Protein AF-A0A1I8J9B8-F1 (afdb_monomer_lite)

Sequence (256 aa):
MTQCPVGHLFCRECLNGYVKEKVFGSGTTSFDCMADGCDNQFLPSLVRQALDPQVLEKFEDRLMEENLRSGLVDDQNFVRCPTCQWGAILDPGVKVFACQNCELETCRECGQDWSEHFGKKCSELEQNSETKLRRDYEERMTRARLRECHKCHASIYKTDGCNHITCRCRAHFCYICRQPLLTKDPYAHFCNHPKNPSDKGCPQKCGKCLLYTDTKQDEDLAIRDLQDEARKRRREEGFEDDKLFGAPQSPKRRKN

Organism: NCBI:txid282301

Radius of gyration: 25.66 Å; chains: 1; bounding box: 65×53×64 Å

Foldseek 3Di:
DFAFPVGDDDDLVRLQVQLQCCCVPVVDLWAADPDPPGRGTGDSVRSLVSYDPVSNVSSVVSVVVVCLVVCVDVVLQWAAQPPPRDIDGHDPPDQWDQDPPPRFIAGRPQNHGCVVCPPHDSVVVVPPVVVVLLVVLVVVLVVLQWAAQPPPGDTDGDPDFWQWDQDPVRWTAGNVPRHTADSVCRCVQADPADDDPPDPDRPVPDPGHHRDDPSCPSSVVSNVVSQVVSQVVCVVVPDDPPDRRDDPPDPPPPDD

InterPro domains:
  IPR002867 IBR domain [PF01485] (65-122)
  IPR002867 IBR domain [SM00647] (57-122)
  IPR002867 IBR domain [SM00647] (131-202)
  IPR013083 Zinc finger, RING/FYVE/PHD-type [G3DSA:3.30.40.10] (1-71)
  IPR044066 TRIAD supradomain [PS51873] (1-199)
  IPR047545 E3 ubiquitin-protein ligase RNF216, BRcat domain [cd20339] (76-126)
  IPR047546 E3 ubiquitin-protein ligase RNF216, Rcat domain [cd20353] (138-197)
  IPR051628 Linear Ubiquitination-Associated E3 Ligases [PTHR22770] (3-234)

pLDDT: mean 76.13, std 13.24, range [30.84, 92.69]

Structure (mmCIF, N/CA/C/O backbone):
data_AF-A0A1I8J9B8-F1
#
_entry.id   AF-A0A1I8J9B8-F1
#
loop_
_atom_site.group_PDB
_atom_site.id
_atom_site.type_symbol
_atom_site.label_atom_id
_atom_site.label_alt_id
_atom_site.label_comp_id
_atom_site.label_asym_id
_atom_site.label_entity_id
_atom_site.label_seq_id
_atom_site.pdbx_PDB_ins_code
_atom_site.Cartn_x
_atom_site.Cartn_y
_atom_site.Cartn_z
_atom_site.occupancy
_atom_site.B_iso_or_equiv
_atom_site.auth_seq_id
_atom_site.auth_comp_id
_atom_site.auth_asym_id
_atom_site.auth_atom_id
_atom_site.pdbx_PDB_model_num
ATOM 1 N N . MET A 1 1 ? 3.450 -29.366 -21.144 1.00 75.75 1 MET A N 1
ATOM 2 C CA . MET A 1 1 ? 3.198 -28.373 -22.207 1.00 75.75 1 MET A CA 1
ATOM 3 C C . MET A 1 1 ? 1.763 -27.901 -22.061 1.00 75.75 1 MET A C 1
ATOM 5 O O . MET A 1 1 ? 0.943 -28.690 -21.607 1.00 75.75 1 MET A O 1
ATOM 9 N N . THR A 1 2 ? 1.486 -26.633 -22.339 1.00 82.75 2 THR A N 1
ATOM 10 C CA . THR A 1 2 ? 0.161 -26.003 -22.225 1.00 82.75 2 THR A CA 1
ATOM 11 C C . THR A 1 2 ? -0.222 -25.418 -23.578 1.00 82.75 2 THR A C 1
ATOM 13 O O . THR A 1 2 ? 0.660 -25.105 -24.376 1.00 82.75 2 THR A O 1
ATOM 16 N N . GLN A 1 3 ? -1.520 -25.303 -23.860 1.00 87.56 3 GLN A N 1
ATOM 17 C CA . GLN A 1 3 ? -1.989 -24.844 -25.167 1.00 87.56 3 GLN A CA 1
ATOM 18 C C . GLN A 1 3 ? -3.088 -23.787 -25.057 1.00 87.56 3 GLN A C 1
ATOM 20 O O . GLN A 1 3 ? -3.929 -23.840 -24.165 1.00 87.56 3 GLN A O 1
ATOM 25 N N . CYS A 1 4 ? -3.074 -22.821 -25.968 1.00 87.44 4 CYS A N 1
ATOM 26 C CA . CYS A 1 4 ? -4.176 -21.884 -26.193 1.00 87.44 4 CYS A CA 1
ATOM 27 C C . CYS A 1 4 ? -5.337 -22.596 -26.929 1.00 87.44 4 CYS A C 1
ATOM 29 O O . CYS A 1 4 ? -5.071 -23.585 -27.617 1.00 87.44 4 CYS A O 1
ATOM 31 N N . PRO A 1 5 ? -6.598 -22.113 -26.866 1.00 84.81 5 PRO A N 1
ATOM 32 C CA . PRO A 1 5 ? -7.710 -22.675 -27.646 1.00 84.81 5 PRO A CA 1
ATOM 33 C C . PRO A 1 5 ? -7.458 -22.819 -29.158 1.00 84.81 5 PRO A C 1
ATOM 35 O O . PRO A 1 5 ? -8.014 -23.715 -29.782 1.00 84.81 5 PRO A O 1
ATOM 38 N N . VAL A 1 6 ? -6.587 -21.983 -29.736 1.00 86.19 6 VAL A N 1
ATOM 39 C CA . VAL A 1 6 ? -6.212 -22.016 -31.168 1.00 86.19 6 VAL A CA 1
ATOM 40 C C . VAL A 1 6 ? -5.063 -23.001 -31.462 1.00 86.19 6 VAL A C 1
ATOM 42 O O . VAL A 1 6 ? -4.669 -23.180 -32.607 1.00 86.19 6 VAL A O 1
ATOM 45 N N . GLY A 1 7 ? -4.506 -23.659 -30.439 1.00 86.44 7 GLY A N 1
ATOM 46 C CA . GLY A 1 7 ? -3.445 -24.662 -30.592 1.00 86.44 7 GLY A CA 1
ATOM 47 C C . GLY A 1 7 ? -2.011 -24.136 -30.470 1.00 86.44 7 GLY A C 1
ATOM 48 O O . GLY A 1 7 ? -1.072 -24.899 -30.681 1.00 86.44 7 GLY A O 1
ATOM 49 N N . HIS A 1 8 ? -1.803 -22.870 -30.089 1.00 90.19 8 HIS A N 1
ATOM 50 C CA . HIS A 1 8 ? -0.461 -22.363 -29.770 1.00 90.19 8 HIS A CA 1
ATOM 51 C C . HIS A 1 8 ? 0.099 -23.049 -28.519 1.00 90.19 8 HIS A C 1
ATOM 53 O O . HIS A 1 8 ? -0.558 -23.050 -27.474 1.00 90.19 8 HIS A O 1
ATOM 59 N N . LEU A 1 9 ? 1.303 -23.617 -28.629 1.00 89.69 9 LEU A N 1
ATOM 60 C CA . LEU A 1 9 ? 1.945 -24.417 -27.587 1.00 89.69 9 LEU A CA 1
ATOM 61 C C . LEU A 1 9 ? 2.956 -23.599 -26.787 1.00 89.69 9 LEU A C 1
ATOM 63 O O . LEU A 1 9 ? 3.818 -22.929 -27.349 1.00 89.69 9 LEU A O 1
ATOM 67 N N . PHE A 1 10 ? 2.897 -23.738 -25.466 1.00 90.00 10 PHE A N 1
ATOM 68 C CA . PHE A 1 10 ? 3.806 -23.085 -24.533 1.00 90.00 10 PHE A CA 1
ATOM 69 C C . PHE A 1 10 ? 4.357 -24.075 -23.505 1.00 90.00 10 PHE A C 1
ATOM 71 O O . PHE A 1 10 ? 3.770 -25.121 -23.187 1.00 90.00 10 PHE A O 1
ATOM 78 N N . CYS A 1 11 ? 5.527 -23.744 -22.966 1.00 90.94 11 CYS A N 1
ATOM 79 C CA . CYS A 1 11 ? 6.107 -24.486 -21.862 1.00 90.94 11 CYS A CA 1
ATOM 80 C C . CYS A 1 11 ? 5.370 -24.155 -20.547 1.00 90.94 11 CYS A C 1
ATOM 82 O O . CYS A 1 11 ? 4.837 -23.056 -20.390 1.00 90.94 11 CYS A O 1
ATOM 84 N N . ARG A 1 12 ? 5.324 -25.098 -19.590 1.00 88.56 12 ARG A N 1
ATOM 85 C CA . ARG A 1 12 ? 4.659 -24.860 -18.288 1.00 88.56 12 ARG A CA 1
ATOM 86 C C . ARG A 1 12 ? 5.308 -23.697 -17.538 1.00 88.56 12 ARG A C 1
ATOM 88 O O . ARG A 1 12 ? 4.604 -22.858 -16.995 1.00 88.56 12 ARG A O 1
ATOM 95 N N . GLU A 1 13 ? 6.634 -23.624 -17.583 1.00 89.56 13 GLU A N 1
ATOM 96 C CA . GLU A 1 13 ? 7.423 -22.558 -16.956 1.00 89.56 13 GLU A CA 1
ATOM 97 C C . GLU A 1 13 ? 7.107 -21.181 -17.557 1.00 89.56 13 GLU A C 1
ATOM 99 O O . GLU A 1 13 ? 6.961 -20.206 -16.828 1.00 89.56 13 GLU A O 1
ATOM 104 N N . CYS A 1 14 ? 6.910 -21.120 -18.876 1.00 89.44 14 CYS A N 1
ATOM 105 C CA . CYS A 1 14 ? 6.587 -19.911 -19.627 1.00 89.44 14 CYS A CA 1
ATOM 106 C C . CYS A 1 14 ? 5.227 -19.351 -19.187 1.00 89.44 14 CYS A C 1
ATOM 108 O O . CYS A 1 14 ? 5.109 -18.172 -18.859 1.00 89.44 14 CYS A O 1
ATOM 110 N N . LEU A 1 15 ? 4.208 -20.220 -19.127 1.00 89.56 15 LEU A N 1
ATOM 111 C CA . LEU A 1 15 ? 2.872 -19.829 -18.677 1.00 89.56 15 LEU A CA 1
ATOM 112 C C . LEU A 1 15 ? 2.870 -19.443 -17.192 1.00 89.56 15 LEU A C 1
ATOM 114 O O . LEU A 1 15 ? 2.228 -18.467 -16.823 1.00 89.56 15 LEU A O 1
ATOM 118 N N . ASN A 1 16 ? 3.612 -20.162 -16.348 1.00 89.69 16 ASN A N 1
ATOM 119 C CA . ASN A 1 16 ? 3.728 -19.850 -14.925 1.00 89.69 16 ASN A CA 1
ATOM 120 C C . ASN A 1 16 ? 4.403 -18.485 -14.695 1.00 89.69 16 ASN A C 1
ATOM 122 O O . ASN A 1 16 ? 3.865 -17.656 -13.966 1.00 89.69 16 ASN A O 1
ATOM 126 N N . GLY A 1 17 ? 5.510 -18.196 -15.385 1.00 88.88 17 GLY A N 1
ATOM 127 C CA . GLY A 1 17 ? 6.165 -16.885 -15.340 1.00 88.88 17 GLY A CA 1
ATOM 128 C C . GLY A 1 17 ? 5.243 -15.747 -15.786 1.00 88.88 17 GLY A C 1
ATOM 129 O O . GLY A 1 17 ? 5.126 -14.745 -15.080 1.00 88.88 17 GLY A O 1
ATOM 130 N N . TYR A 1 18 ? 4.531 -15.936 -16.900 1.00 89.19 18 TYR A N 1
ATOM 131 C CA . TYR A 1 18 ? 3.568 -14.963 -17.421 1.00 89.19 18 TYR A CA 1
ATOM 132 C C . TYR A 1 18 ? 2.416 -14.695 -16.442 1.00 89.19 18 TYR A C 1
ATOM 134 O O . TYR A 1 18 ? 2.120 -13.545 -16.116 1.00 89.19 18 TYR A O 1
ATOM 142 N N . VAL A 1 19 ? 1.795 -15.753 -15.913 1.00 88.44 19 VAL A N 1
ATOM 143 C CA . VAL A 1 19 ? 0.708 -15.636 -14.932 1.00 88.44 19 VAL A CA 1
ATOM 144 C C . VAL A 1 19 ? 1.208 -14.992 -13.644 1.00 88.44 19 VAL A C 1
ATOM 146 O O . VAL A 1 19 ? 0.539 -14.118 -13.102 1.00 88.44 19 VAL A O 1
ATOM 149 N N . LYS A 1 20 ? 2.404 -15.350 -13.170 1.00 88.25 20 LYS A N 1
ATOM 150 C CA . LYS A 1 20 ? 3.018 -14.730 -11.994 1.00 88.25 20 LYS A CA 1
ATOM 151 C C . LYS A 1 20 ? 3.200 -13.224 -12.199 1.00 88.25 20 LYS A C 1
ATOM 153 O O . LYS A 1 20 ? 2.799 -12.439 -11.347 1.00 88.25 20 LYS A O 1
ATOM 158 N N . GLU A 1 21 ? 3.739 -12.789 -13.331 1.00 86.88 21 GLU A N 1
ATOM 159 C CA . GLU A 1 21 ? 3.861 -11.357 -13.624 1.00 86.88 21 GLU A CA 1
ATOM 160 C C . GLU A 1 21 ? 2.490 -10.662 -13.655 1.00 86.88 21 GLU A C 1
ATOM 162 O O . GLU A 1 21 ? 2.308 -9.598 -13.062 1.00 86.88 21 GLU A O 1
ATOM 167 N N . LYS A 1 22 ? 1.490 -11.284 -14.283 1.00 85.25 22 LYS A N 1
ATOM 168 C CA . LYS A 1 22 ? 0.148 -10.708 -14.414 1.00 85.25 22 LYS A CA 1
ATOM 169 C C . LYS A 1 22 ? -0.611 -10.640 -13.087 1.00 85.25 22 LYS A C 1
ATOM 171 O O . LYS A 1 22 ? -1.172 -9.584 -12.787 1.00 85.25 22 LYS A O 1
ATOM 176 N N . VAL A 1 23 ? -0.564 -11.687 -12.264 1.00 85.31 23 VAL A N 1
ATOM 177 C CA . VAL A 1 23 ? -1.238 -11.768 -10.955 1.00 85.31 23 VAL A CA 1
ATOM 178 C C . VAL A 1 23 ? -0.570 -10.862 -9.920 1.00 85.31 23 VAL A C 1
ATOM 180 O O . VAL A 1 23 ? -1.260 -10.128 -9.211 1.00 85.31 23 VAL A O 1
ATOM 183 N N . PHE A 1 24 ? 0.765 -10.873 -9.831 1.00 82.00 24 PHE A N 1
ATOM 184 C CA . PHE A 1 24 ? 1.494 -10.083 -8.831 1.00 82.00 24 PHE A CA 1
ATOM 185 C C . PHE A 1 24 ? 1.762 -8.639 -9.277 1.00 82.00 24 PHE A C 1
ATOM 187 O O . PHE A 1 24 ? 1.846 -7.753 -8.430 1.00 82.00 24 PHE A O 1
ATOM 194 N N . GLY A 1 25 ? 1.899 -8.392 -10.581 1.00 78.69 25 GLY A N 1
ATOM 195 C CA . GLY A 1 25 ? 2.170 -7.069 -11.143 1.00 78.69 25 GLY A CA 1
ATOM 196 C C . GLY A 1 25 ? 0.903 -6.290 -11.489 1.00 78.69 25 GLY A C 1
ATOM 197 O O . GLY A 1 25 ? 0.706 -5.187 -10.986 1.00 78.69 25 GLY A O 1
ATOM 198 N N . SER A 1 26 ? 0.045 -6.853 -12.346 1.00 71.69 26 SER A N 1
ATOM 199 C CA . SER A 1 26 ? -1.150 -6.159 -12.867 1.00 71.69 26 SER A CA 1
ATOM 200 C C . SER A 1 26 ? -2.458 -6.479 -12.135 1.00 71.69 26 SER A C 1
ATOM 202 O O . SER A 1 26 ? -3.431 -5.751 -12.306 1.00 71.69 26 SER A O 1
ATOM 204 N N . GLY A 1 27 ? -2.493 -7.542 -11.325 1.00 75.50 27 GLY A N 1
ATOM 205 C CA . GLY A 1 27 ? -3.686 -7.979 -10.595 1.00 75.50 27 GLY A CA 1
ATOM 206 C C . GLY A 1 27 ? -4.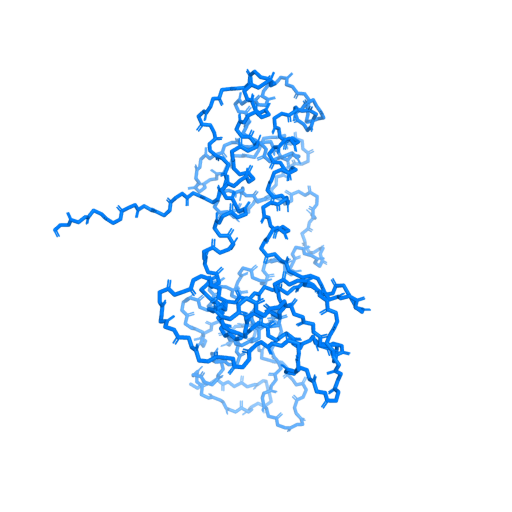811 -8.523 -11.483 1.00 75.50 27 GLY A C 1
ATOM 207 O O . GLY A 1 27 ? -5.968 -8.440 -11.090 1.00 75.50 27 GLY A O 1
ATOM 208 N N . THR A 1 28 ? -4.491 -9.039 -12.673 1.00 80.56 28 THR A N 1
ATOM 209 C CA . THR A 1 28 ? -5.473 -9.583 -13.628 1.00 80.56 28 THR A CA 1
ATOM 210 C C . THR A 1 28 ? -5.638 -11.097 -13.467 1.00 80.56 28 THR A C 1
ATOM 212 O O . THR A 1 28 ? -4.673 -11.794 -13.144 1.00 80.56 28 THR A O 1
ATOM 215 N N . THR A 1 29 ? -6.856 -11.609 -13.687 1.00 82.44 29 THR A N 1
ATOM 216 C CA . THR A 1 29 ? -7.169 -13.055 -13.642 1.00 82.44 29 THR A CA 1
ATOM 217 C C . THR A 1 29 ? -7.442 -13.660 -15.026 1.00 82.44 29 THR A C 1
ATOM 219 O O . THR A 1 29 ? -7.455 -14.882 -15.176 1.00 82.44 29 THR A O 1
ATOM 222 N N . SER A 1 30 ? -7.603 -12.818 -16.051 1.00 85.06 30 SER A N 1
ATOM 223 C CA . SER A 1 30 ? -7.679 -13.209 -17.459 1.00 85.06 30 SER A CA 1
ATOM 224 C C . SER A 1 30 ? -6.297 -13.154 -18.112 1.00 85.06 30 SER A C 1
ATOM 226 O O . SER A 1 30 ? -5.597 -12.144 -18.010 1.00 85.06 30 SER A O 1
ATOM 228 N N . PHE A 1 31 ? -5.916 -14.219 -18.817 1.00 88.69 31 PHE A N 1
ATOM 229 C CA . PHE A 1 31 ? -4.595 -14.343 -19.433 1.00 88.69 31 PHE A CA 1
ATOM 230 C C . PHE A 1 31 ? -4.724 -14.534 -20.937 1.00 88.69 31 PHE A C 1
ATOM 232 O O . PHE A 1 31 ? -5.214 -15.570 -21.390 1.00 88.69 31 PHE A O 1
ATOM 239 N N . ASP A 1 32 ? -4.261 -13.552 -21.701 1.00 90.50 32 ASP A N 1
ATOM 240 C CA . ASP A 1 32 ? -4.269 -13.606 -23.160 1.00 90.50 32 ASP A CA 1
ATOM 241 C C . ASP A 1 32 ? -3.172 -14.543 -23.683 1.00 90.50 32 ASP A C 1
ATOM 243 O O . ASP A 1 32 ? -2.177 -14.833 -23.007 1.00 90.50 32 ASP A O 1
ATOM 247 N N . CYS A 1 33 ? -3.358 -15.045 -24.901 1.00 91.69 33 CYS A N 1
ATOM 248 C CA . CYS A 1 33 ? -2.353 -15.838 -25.586 1.00 91.69 33 CYS A CA 1
ATOM 249 C C . CYS A 1 33 ? -1.067 -15.026 -25.769 1.00 91.69 33 CYS A C 1
ATOM 251 O O . CYS A 1 33 ? -1.095 -13.852 -26.119 1.00 91.69 33 CYS A O 1
ATOM 253 N N . MET A 1 34 ? 0.078 -15.681 -25.581 1.00 89.38 34 MET A N 1
ATOM 254 C CA . MET A 1 34 ? 1.393 -15.056 -25.750 1.00 89.38 34 MET A CA 1
ATOM 255 C C . MET A 1 34 ? 1.879 -15.050 -27.213 1.00 89.38 34 MET A C 1
ATOM 257 O O . MET A 1 34 ? 3.005 -14.638 -27.468 1.00 89.38 34 MET A O 1
ATOM 261 N N . ALA A 1 35 ? 1.087 -15.562 -28.163 1.00 88.62 35 ALA A N 1
ATOM 262 C CA . ALA A 1 35 ? 1.443 -15.585 -29.581 1.00 88.62 35 ALA A CA 1
ATOM 263 C C . ALA A 1 35 ? 1.018 -14.287 -30.281 1.00 88.62 35 ALA A C 1
ATOM 265 O O . ALA A 1 35 ? -0.076 -13.776 -30.037 1.00 88.62 35 ALA A O 1
ATOM 266 N N . ASP A 1 36 ? 1.858 -13.796 -31.193 1.00 86.06 36 ASP A N 1
ATOM 267 C CA . ASP A 1 36 ? 1.576 -12.586 -31.965 1.00 86.06 36 ASP A CA 1
ATOM 268 C C . ASP A 1 36 ? 0.311 -12.748 -32.823 1.00 86.06 36 ASP A C 1
ATOM 270 O O . ASP A 1 36 ? 0.169 -13.708 -33.581 1.00 86.06 36 ASP A O 1
ATOM 274 N N . GLY A 1 37 ? -0.612 -11.789 -32.707 1.00 86.25 37 GLY A N 1
ATOM 275 C CA . GLY A 1 37 ? -1.864 -11.772 -33.472 1.00 86.25 37 GLY A CA 1
ATOM 276 C C . GLY A 1 37 ? -2.947 -12.735 -32.971 1.00 86.25 37 GLY A C 1
ATOM 277 O O . GLY A 1 37 ? -3.878 -13.032 -33.717 1.00 86.25 37 GLY A O 1
ATOM 278 N N . CYS A 1 38 ? -2.840 -13.242 -31.737 1.00 90.06 38 CYS A N 1
ATOM 279 C CA . CYS A 1 38 ? -3.833 -14.135 -31.143 1.00 90.06 38 CYS A CA 1
ATOM 280 C C . CYS A 1 38 ? -4.586 -13.474 -29.978 1.00 90.06 38 CYS A C 1
ATOM 282 O O . CYS A 1 38 ? -4.084 -13.431 -28.860 1.00 90.06 38 CYS A O 1
ATOM 284 N N . ASP A 1 39 ? -5.844 -13.089 -30.202 1.00 87.00 39 ASP A N 1
ATOM 285 C CA . ASP A 1 39 ? -6.706 -12.443 -29.190 1.00 87.00 39 ASP A CA 1
ATOM 286 C C . ASP A 1 39 ? -7.452 -13.439 -28.274 1.00 87.00 39 ASP A C 1
ATOM 288 O O . ASP A 1 39 ? -8.434 -13.102 -27.615 1.00 87.00 39 ASP A O 1
ATOM 292 N N . ASN A 1 40 ? -7.031 -14.707 -28.255 1.00 89.19 40 ASN A N 1
ATOM 293 C CA . ASN A 1 40 ? -7.679 -15.743 -27.448 1.00 89.19 40 ASN A CA 1
ATOM 294 C C . ASN A 1 40 ? -7.085 -15.814 -26.043 1.00 89.19 40 ASN A C 1
ATOM 296 O O . ASN A 1 40 ? -5.878 -15.686 -25.868 1.00 89.19 40 ASN A O 1
ATOM 300 N N . GLN A 1 41 ? -7.918 -16.139 -25.057 1.00 89.19 41 GLN A N 1
ATOM 301 C CA . GLN A 1 41 ? -7.494 -16.309 -23.669 1.00 89.19 41 GLN A CA 1
ATOM 302 C C . GLN A 1 41 ? -7.212 -17.771 -23.323 1.00 89.19 41 GLN A C 1
ATOM 304 O O . GLN A 1 41 ? -7.815 -18.700 -23.869 1.00 89.19 41 GLN A O 1
ATOM 309 N N . PHE A 1 42 ? -6.287 -17.989 -22.392 1.00 89.38 42 PHE A N 1
ATOM 310 C CA . PHE A 1 42 ? -6.083 -19.302 -21.796 1.00 89.38 42 PHE A CA 1
ATOM 311 C C . PHE A 1 42 ? -7.282 -19.683 -20.929 1.00 89.38 42 PHE A C 1
ATOM 313 O O . PHE A 1 42 ? -7.775 -18.892 -20.127 1.00 89.38 42 PHE A O 1
ATOM 320 N N . LEU A 1 43 ? -7.720 -20.937 -21.046 1.00 85.62 43 LEU A N 1
ATOM 321 C CA . LEU A 1 43 ? -8.780 -21.465 -20.193 1.00 85.62 43 LEU A CA 1
ATOM 322 C C . LEU A 1 43 ? -8.295 -21.550 -18.734 1.00 85.62 43 LEU A C 1
ATOM 324 O O . LEU A 1 43 ? -7.201 -22.077 -18.496 1.00 85.62 43 LEU A O 1
ATOM 328 N N . PRO A 1 44 ? -9.114 -21.152 -17.741 1.00 83.38 44 PRO A N 1
ATOM 329 C CA . PRO A 1 44 ? -8.730 -21.204 -16.329 1.00 83.38 44 PRO A CA 1
ATOM 330 C C . PRO A 1 44 ? -8.292 -22.596 -15.858 1.00 83.38 44 PRO A C 1
ATOM 332 O O . PRO A 1 44 ? -7.404 -22.720 -15.023 1.00 83.38 44 PRO A O 1
ATOM 335 N N . SER A 1 45 ? -8.877 -23.667 -16.400 1.00 85.44 45 SER A N 1
ATOM 336 C CA . SER A 1 45 ? -8.479 -25.048 -16.097 1.00 85.44 45 SER A CA 1
ATOM 337 C C . SER A 1 45 ? -7.040 -25.361 -16.523 1.00 85.44 45 SER A C 1
ATOM 339 O O . SER A 1 45 ? -6.300 -25.981 -15.761 1.00 85.44 45 SER A O 1
ATOM 341 N N . LEU A 1 46 ? -6.625 -24.897 -17.705 1.00 84.81 46 LEU A N 1
ATOM 342 C CA . LEU A 1 46 ? -5.266 -25.081 -18.219 1.00 84.81 46 LEU A CA 1
ATOM 343 C C . LEU A 1 46 ? -4.254 -24.253 -17.433 1.00 84.81 46 LEU A C 1
ATOM 345 O O . LEU A 1 46 ? -3.147 -24.722 -17.174 1.00 84.81 46 LEU A O 1
ATOM 349 N N . VAL A 1 47 ? -4.655 -23.052 -17.016 1.00 86.44 47 VAL A N 1
ATOM 350 C CA . VAL A 1 47 ? -3.857 -22.206 -16.129 1.00 86.44 47 VAL A CA 1
ATOM 351 C C . VAL A 1 47 ? -3.640 -22.928 -14.800 1.00 86.44 47 VAL A C 1
ATOM 353 O O . VAL A 1 47 ? -2.495 -23.197 -14.457 1.00 86.44 47 VAL A O 1
ATOM 356 N N . ARG A 1 48 ? -4.703 -23.374 -14.114 1.00 87.06 48 ARG A N 1
ATOM 357 C CA . ARG A 1 48 ? -4.590 -24.083 -12.823 1.00 87.06 48 ARG A CA 1
ATOM 358 C C . ARG A 1 48 ? -3.662 -25.298 -12.868 1.00 87.06 48 ARG A C 1
ATOM 360 O O . ARG A 1 48 ? -2.906 -25.524 -11.933 1.00 87.06 48 ARG A O 1
ATOM 367 N N . GLN A 1 49 ? -3.681 -26.062 -13.959 1.00 85.25 49 GLN A N 1
ATOM 368 C CA . GLN A 1 49 ? -2.813 -27.235 -14.121 1.00 85.25 49 GLN A CA 1
ATOM 369 C C . GLN A 1 49 ? -1.333 -26.891 -14.327 1.00 85.25 49 GLN A C 1
ATOM 371 O O . GLN A 1 49 ? -0.471 -27.745 -14.107 1.00 85.25 49 GLN A O 1
ATOM 376 N N . ALA A 1 50 ? -1.030 -25.683 -14.801 1.00 84.88 50 ALA A N 1
ATOM 377 C CA . ALA A 1 50 ? 0.318 -25.259 -15.154 1.00 84.88 50 ALA A CA 1
ATOM 378 C C . ALA A 1 50 ? 1.060 -24.550 -14.016 1.00 84.88 50 ALA A C 1
ATOM 380 O O . ALA A 1 50 ? 2.291 -24.531 -14.044 1.00 84.88 50 ALA A O 1
ATOM 381 N N . LEU A 1 51 ? 0.326 -23.978 -13.057 1.00 87.38 51 LEU A N 1
ATOM 382 C CA . LEU A 1 51 ? 0.871 -23.161 -11.974 1.00 87.38 51 LEU A CA 1
ATOM 383 C C . LEU A 1 51 ? 1.479 -23.994 -10.846 1.00 87.38 51 LEU A C 1
ATOM 385 O O . LEU A 1 51 ? 1.001 -25.079 -10.516 1.00 87.38 51 LEU A O 1
ATOM 389 N N . ASP A 1 52 ? 2.509 -23.430 -10.219 1.00 87.50 52 ASP A N 1
ATOM 390 C CA . ASP A 1 52 ? 3.023 -23.928 -8.946 1.00 87.50 52 ASP A CA 1
ATOM 391 C C . ASP A 1 52 ? 2.047 -23.607 -7.801 1.00 87.50 52 ASP A C 1
ATOM 393 O O . ASP A 1 52 ? 1.349 -22.589 -7.871 1.00 87.50 52 ASP A O 1
ATOM 397 N N . PRO A 1 53 ? 2.046 -24.386 -6.700 1.00 86.06 53 PRO A N 1
ATOM 398 C CA . PRO A 1 53 ? 1.089 -24.223 -5.602 1.00 86.06 53 PRO A CA 1
ATOM 399 C C . PRO A 1 53 ? 0.999 -22.795 -5.039 1.00 86.06 53 PRO A C 1
ATOM 401 O O . PRO A 1 53 ? -0.095 -22.292 -4.816 1.00 86.06 53 PRO A O 1
ATOM 404 N N . GLN A 1 54 ? 2.137 -22.108 -4.880 1.00 83.38 54 GLN A N 1
ATOM 405 C CA . GLN A 1 54 ? 2.172 -20.734 -4.353 1.00 83.38 54 GLN A CA 1
ATOM 406 C C . GLN A 1 54 ? 1.536 -19.705 -5.298 1.00 83.38 54 GLN A C 1
ATOM 408 O O . GLN A 1 54 ? 0.948 -18.721 -4.854 1.00 83.38 54 GLN A O 1
ATOM 413 N N . VAL A 1 55 ? 1.690 -19.895 -6.612 1.00 85.06 55 VAL A N 1
ATOM 414 C CA . VAL A 1 55 ? 1.121 -18.987 -7.621 1.00 85.06 55 VAL A CA 1
ATOM 415 C C . VAL A 1 55 ? -0.359 -19.297 -7.820 1.00 85.06 55 VAL A C 1
ATOM 417 O O . VAL A 1 55 ? -1.151 -18.377 -7.998 1.00 85.06 55 VAL A O 1
ATOM 420 N N . LEU A 1 56 ? -0.732 -20.577 -7.737 1.00 87.38 56 LEU A N 1
ATOM 421 C CA . LEU A 1 56 ? -2.112 -21.038 -7.804 1.00 87.38 56 LEU A CA 1
ATOM 422 C C . LEU A 1 56 ? -2.966 -20.448 -6.677 1.00 87.38 56 LEU A C 1
ATOM 424 O O . LEU A 1 56 ? -4.001 -19.863 -6.970 1.00 87.38 56 LEU A O 1
ATOM 428 N N . GLU A 1 57 ? -2.501 -20.517 -5.427 1.00 85.56 57 GLU A N 1
ATOM 429 C CA . GLU A 1 57 ? -3.204 -19.942 -4.269 1.00 85.56 57 GLU A CA 1
ATOM 430 C C . GLU A 1 57 ? -3.491 -18.447 -4.480 1.00 85.56 57 GLU A C 1
ATOM 432 O O . GLU A 1 57 ? -4.620 -17.982 -4.349 1.00 85.56 57 GLU A O 1
ATOM 437 N N . LYS A 1 58 ? -2.480 -17.689 -4.925 1.00 84.50 58 LYS A N 1
ATOM 438 C CA . LYS A 1 58 ? -2.631 -16.254 -5.202 1.00 84.50 58 LYS A CA 1
ATOM 439 C C . LYS A 1 58 ? -3.547 -15.968 -6.386 1.00 84.50 58 LYS A C 1
ATOM 441 O O . LYS A 1 58 ? -4.260 -14.969 -6.371 1.00 84.50 58 LYS A O 1
ATOM 446 N N . PHE A 1 59 ? -3.519 -16.804 -7.417 1.00 85.62 59 PHE A N 1
ATOM 447 C CA . PHE A 1 59 ? -4.441 -16.694 -8.541 1.00 85.62 59 PHE A CA 1
ATOM 448 C C . PHE A 1 59 ? -5.893 -16.939 -8.101 1.00 85.62 59 PHE A C 1
ATOM 450 O O . PHE A 1 59 ? -6.781 -16.186 -8.494 1.00 85.62 59 PHE A O 1
ATOM 457 N N . GLU A 1 60 ? -6.133 -17.940 -7.255 1.00 85.19 60 GLU A N 1
ATOM 458 C CA . GLU A 1 60 ? -7.463 -18.264 -6.731 1.00 85.19 60 GLU A CA 1
ATOM 459 C C . GLU A 1 60 ? -8.002 -17.175 -5.797 1.00 85.19 60 GLU A C 1
ATOM 461 O O . GLU A 1 60 ? -9.159 -16.779 -5.949 1.00 85.19 60 GLU A O 1
ATOM 466 N N . ASP A 1 61 ? -7.154 -16.608 -4.931 1.00 82.44 61 ASP A N 1
ATOM 467 C CA . ASP A 1 61 ? -7.489 -15.435 -4.113 1.00 82.44 61 ASP A CA 1
ATOM 468 C C . ASP A 1 61 ? -8.008 -14.277 -4.984 1.00 82.44 61 ASP A C 1
ATOM 470 O O . ASP A 1 61 ? -9.047 -13.676 -4.697 1.00 82.44 61 ASP A O 1
ATOM 474 N N . ARG A 1 62 ? -7.298 -13.974 -6.081 1.00 82.31 62 ARG A N 1
ATOM 475 C CA . ARG A 1 62 ? -7.663 -12.895 -7.013 1.00 82.31 62 ARG A CA 1
ATOM 476 C C . ARG A 1 62 ? -8.932 -13.194 -7.791 1.00 82.31 62 ARG A C 1
ATOM 478 O O . ARG A 1 62 ? -9.764 -12.307 -7.951 1.00 82.31 62 ARG A O 1
ATOM 485 N N . LEU A 1 63 ? -9.093 -14.430 -8.254 1.00 82.44 63 LEU A N 1
ATOM 486 C CA . LEU A 1 63 ? -10.304 -14.855 -8.947 1.00 82.44 63 LEU A CA 1
ATOM 487 C C . LEU A 1 63 ? -11.526 -14.733 -8.033 1.00 82.44 63 LEU A C 1
ATOM 489 O O . LEU A 1 63 ? -12.579 -14.274 -8.465 1.00 82.44 63 LEU A O 1
ATOM 493 N N . MET A 1 64 ? -11.377 -15.086 -6.756 1.00 75.44 64 MET A N 1
ATOM 494 C CA . MET A 1 64 ? -12.426 -14.892 -5.763 1.00 75.44 64 MET A CA 1
ATOM 495 C C . MET A 1 64 ? -12.735 -13.404 -5.547 1.00 75.44 64 MET A C 1
ATOM 497 O O . MET A 1 64 ? -13.902 -13.032 -5.551 1.00 75.44 64 MET A O 1
ATOM 501 N N . GLU A 1 65 ? -11.723 -12.541 -5.409 1.00 75.44 65 GLU A N 1
ATOM 502 C CA . GLU A 1 65 ? -11.913 -11.081 -5.312 1.00 75.44 65 GLU A CA 1
ATOM 503 C C . GLU A 1 65 ? -12.667 -10.497 -6.510 1.00 75.44 65 GLU A C 1
ATOM 505 O O . GLU A 1 65 ? -13.556 -9.664 -6.339 1.00 75.44 65 GLU A O 1
ATOM 510 N N . GLU A 1 66 ? -12.334 -10.938 -7.720 1.00 75.75 66 GLU A N 1
ATOM 511 C CA . GLU A 1 66 ? -12.987 -10.474 -8.939 1.00 75.75 66 GLU A CA 1
ATOM 512 C C . GLU A 1 66 ? -14.435 -10.963 -9.046 1.00 75.75 66 GLU A C 1
ATOM 514 O O . GLU A 1 66 ? -15.316 -10.182 -9.408 1.00 75.75 66 GLU A O 1
ATOM 519 N N . ASN A 1 67 ? -14.707 -12.214 -8.668 1.00 74.38 67 ASN A N 1
ATOM 520 C CA . ASN A 1 67 ? -16.062 -12.774 -8.643 1.00 74.38 67 ASN A CA 1
ATOM 521 C C . ASN A 1 67 ? -16.975 -12.061 -7.637 1.00 74.38 67 ASN A C 1
ATOM 523 O O . ASN A 1 67 ? -18.154 -11.856 -7.919 1.00 74.38 67 ASN A O 1
ATOM 527 N N . LEU A 1 68 ? -16.428 -11.663 -6.485 1.00 66.75 68 LEU A N 1
ATOM 528 C CA . LEU A 1 68 ? -17.137 -10.828 -5.514 1.00 66.75 68 LEU A CA 1
ATOM 529 C C . LEU A 1 68 ? -17.456 -9.467 -6.143 1.00 66.75 68 LEU A C 1
ATOM 531 O O . LEU A 1 68 ? -18.615 -9.114 -6.322 1.00 66.75 68 LEU A O 1
ATOM 535 N N . ARG A 1 69 ? -16.426 -8.773 -6.645 1.00 65.00 69 ARG A N 1
ATOM 536 C CA . ARG A 1 69 ? -16.553 -7.434 -7.240 1.00 65.00 69 ARG A CA 1
ATOM 537 C C . ARG A 1 69 ? -17.501 -7.362 -8.443 1.00 65.00 69 ARG A C 1
ATOM 539 O O . ARG A 1 69 ? -18.051 -6.299 -8.723 1.00 65.00 69 ARG A O 1
ATOM 546 N N . SER A 1 70 ? -17.637 -8.450 -9.195 1.00 63.09 70 SER A N 1
ATOM 547 C CA . SER A 1 70 ? -18.501 -8.526 -10.380 1.00 63.09 70 SER A CA 1
ATOM 548 C C . SER A 1 70 ? -19.969 -8.832 -10.055 1.00 63.09 70 SER A C 1
ATOM 550 O O . SER A 1 70 ? -20.785 -8.881 -10.974 1.00 63.09 70 SER A O 1
ATOM 552 N N . GLY A 1 71 ? -20.336 -8.973 -8.774 1.00 55.91 71 GLY A N 1
ATOM 553 C CA . GLY A 1 71 ? -21.727 -9.128 -8.338 1.00 55.91 71 GLY A CA 1
ATOM 554 C C . GLY A 1 71 ? -22.322 -10.514 -8.605 1.00 55.91 71 GLY A C 1
ATOM 555 O O . GLY A 1 71 ? -23.540 -10.668 -8.600 1.00 55.91 71 GLY A O 1
ATOM 556 N N . LEU A 1 72 ? -21.482 -11.530 -8.845 1.00 53.69 72 LEU A N 1
ATOM 557 C CA . LEU A 1 72 ? -21.912 -12.935 -8.940 1.00 53.69 72 LEU A CA 1
ATOM 558 C C . LEU A 1 72 ? -22.238 -13.543 -7.564 1.00 53.69 72 LEU A C 1
ATOM 560 O O . LEU A 1 72 ? -22.822 -14.621 -7.478 1.00 53.69 72 LEU A O 1
ATOM 564 N N . VAL A 1 73 ? -21.871 -12.841 -6.494 1.00 53.72 73 VAL A N 1
ATOM 565 C CA . VAL A 1 73 ? -22.247 -13.109 -5.108 1.00 53.72 73 VAL A CA 1
ATOM 566 C C . VAL A 1 73 ? -22.969 -11.859 -4.615 1.00 53.72 73 VAL A C 1
ATOM 568 O O . VAL A 1 73 ? -22.535 -10.755 -4.939 1.00 53.72 73 VAL A O 1
ATOM 571 N N . ASP A 1 74 ? -24.058 -12.004 -3.856 1.00 52.78 74 ASP A N 1
ATOM 572 C CA . ASP A 1 74 ? -24.677 -10.872 -3.159 1.00 52.78 74 ASP A CA 1
ATOM 573 C C . ASP A 1 74 ? -23.628 -10.227 -2.235 1.00 52.78 74 ASP A C 1
ATOM 575 O O . ASP A 1 74 ? -23.395 -10.680 -1.110 1.00 52.78 74 ASP A O 1
ATOM 579 N N . ASP A 1 75 ? -22.979 -9.171 -2.733 1.00 57.56 75 ASP A N 1
ATOM 580 C CA . ASP A 1 75 ? -21.836 -8.475 -2.121 1.00 57.56 75 ASP A CA 1
ATOM 581 C C . ASP A 1 75 ? -22.137 -7.993 -0.690 1.00 57.56 75 ASP A C 1
ATOM 583 O O . ASP A 1 75 ? -21.241 -7.781 0.121 1.00 57.56 75 ASP A O 1
ATOM 587 N N . GLN A 1 76 ? -23.419 -7.864 -0.343 1.00 60.56 76 GLN A N 1
ATOM 588 C CA . GLN A 1 76 ? -23.880 -7.420 0.973 1.00 60.56 76 GLN A CA 1
ATOM 589 C C . GLN A 1 76 ? -23.684 -8.466 2.084 1.00 60.56 76 GLN A C 1
ATOM 591 O O . GLN A 1 76 ? -23.706 -8.123 3.270 1.00 60.56 76 GLN A O 1
ATOM 596 N N . ASN A 1 77 ? -23.514 -9.741 1.727 1.00 70.50 77 ASN A N 1
ATOM 597 C CA . ASN A 1 77 ? -23.491 -10.859 2.673 1.00 70.50 77 ASN A CA 1
ATOM 598 C C . ASN A 1 77 ? -22.125 -11.532 2.811 1.00 70.50 77 ASN A C 1
ATOM 600 O O . ASN A 1 77 ? -21.949 -12.362 3.702 1.00 70.50 77 ASN A O 1
ATOM 604 N N . PHE A 1 78 ? -21.157 -11.178 1.969 1.00 77.81 78 PHE A N 1
ATOM 605 C CA . PHE A 1 78 ? -19.809 -11.717 2.058 1.00 77.81 78 PHE A CA 1
ATOM 606 C C . PHE A 1 78 ? -18.972 -10.958 3.097 1.00 77.81 78 PHE A C 1
ATOM 608 O O . PHE A 1 78 ? -18.831 -9.739 3.040 1.00 77.81 78 PHE A O 1
ATOM 615 N N . VAL A 1 79 ? -18.385 -11.690 4.043 1.00 77.94 79 VAL A N 1
ATOM 616 C CA . VAL A 1 79 ? -17.553 -11.144 5.123 1.00 77.94 79 VAL A CA 1
ATOM 617 C C . VAL A 1 79 ? -16.219 -11.880 5.154 1.00 77.94 79 VAL A C 1
ATOM 619 O O . VAL A 1 79 ? -16.185 -13.108 5.067 1.00 77.94 79 VAL A O 1
ATOM 622 N N . ARG A 1 80 ? -15.114 -11.137 5.307 1.00 78.62 80 ARG A N 1
ATOM 623 C CA . ARG A 1 80 ? -13.772 -11.703 5.514 1.00 78.62 80 ARG A CA 1
ATOM 624 C C . ARG A 1 80 ? -13.327 -11.570 6.959 1.00 78.62 80 ARG A C 1
ATOM 626 O O . ARG A 1 80 ? -13.493 -10.525 7.584 1.00 78.62 80 ARG A O 1
ATOM 633 N N . CYS A 1 81 ? -12.668 -12.612 7.450 1.00 76.94 81 CYS A N 1
ATOM 634 C CA . CYS A 1 81 ? -11.967 -12.573 8.720 1.00 76.94 81 CYS A CA 1
ATOM 635 C C . CYS A 1 81 ? -10.819 -11.546 8.665 1.00 76.94 81 CYS A C 1
ATOM 637 O O . CYS A 1 81 ? -9.959 -11.660 7.785 1.00 76.94 81 CYS A O 1
ATOM 639 N N . PRO A 1 82 ? -10.726 -10.602 9.620 1.00 75.12 82 PRO A N 1
ATOM 640 C CA . PRO A 1 82 ? -9.645 -9.614 9.644 1.00 75.12 82 PRO A CA 1
ATOM 641 C C . PRO A 1 82 ? -8.264 -10.238 9.896 1.00 75.12 82 PRO A C 1
ATOM 643 O O . PRO A 1 82 ? -7.252 -9.674 9.485 1.00 75.12 82 PRO A O 1
ATOM 646 N N . THR A 1 83 ? -8.213 -11.410 10.532 1.00 76.38 83 THR A N 1
ATOM 647 C CA . THR A 1 83 ? -6.959 -12.063 10.929 1.00 76.38 83 THR A CA 1
ATOM 648 C C . THR A 1 83 ? -6.423 -13.004 9.858 1.00 76.38 83 THR A C 1
ATOM 650 O O . THR A 1 83 ? -5.261 -12.904 9.474 1.00 76.38 83 THR A O 1
ATOM 653 N N . CYS A 1 84 ? -7.255 -13.927 9.368 1.00 75.69 84 CYS A N 1
ATOM 654 C CA . CYS A 1 84 ? -6.814 -14.993 8.463 1.00 75.69 84 CYS A CA 1
ATOM 655 C C . CYS A 1 84 ? -7.368 -14.876 7.038 1.00 75.69 84 CYS A C 1
ATOM 657 O O . CYS A 1 84 ? -7.152 -15.780 6.239 1.00 75.69 84 CYS A O 1
ATOM 659 N N . GLN A 1 85 ? -8.092 -13.795 6.718 1.00 73.81 85 GLN A N 1
ATOM 660 C CA . GLN A 1 85 ? -8.689 -13.531 5.398 1.00 73.81 85 GLN A CA 1
ATOM 661 C C . GLN A 1 85 ? -9.704 -14.578 4.905 1.00 73.81 85 GLN A C 1
ATOM 663 O O . GLN A 1 85 ? -10.223 -14.448 3.798 1.00 73.81 85 GLN A O 1
ATOM 668 N N . TRP A 1 86 ? -10.052 -15.570 5.731 1.00 80.50 86 TRP A N 1
ATOM 669 C CA . TRP A 1 86 ? -11.091 -16.548 5.419 1.00 80.50 86 TRP A CA 1
ATOM 670 C C . TRP A 1 86 ? -12.439 -15.852 5.201 1.00 80.50 86 TRP A C 1
ATOM 672 O O . TRP A 1 86 ? -12.859 -15.042 6.032 1.00 80.50 86 TRP A O 1
ATOM 682 N N . GLY A 1 87 ? -13.090 -16.144 4.077 1.00 79.50 87 GLY A N 1
ATOM 683 C CA . GLY A 1 87 ? -14.345 -15.521 3.669 1.00 79.50 87 GLY A CA 1
ATOM 684 C C . GLY A 1 87 ? -15.539 -16.450 3.850 1.00 79.50 87 GLY A C 1
ATOM 685 O O . GLY A 1 87 ? -15.446 -17.638 3.548 1.00 79.50 87 GLY A O 1
ATOM 686 N N . ALA A 1 88 ? -16.671 -15.900 4.283 1.00 80.81 88 ALA A N 1
ATOM 687 C CA . ALA A 1 88 ? -17.947 -16.606 4.312 1.00 80.81 88 ALA A CA 1
ATOM 688 C C . ALA A 1 88 ? -19.095 -15.707 3.871 1.00 80.81 88 ALA A C 1
ATOM 690 O O . ALA A 1 88 ? -19.035 -14.485 4.004 1.00 80.81 88 ALA A O 1
ATOM 691 N N . ILE A 1 89 ? -20.155 -16.341 3.381 1.00 81.12 89 ILE A N 1
ATOM 692 C CA . ILE A 1 89 ? -21.433 -15.691 3.107 1.00 81.12 89 ILE A CA 1
ATOM 693 C C . ILE A 1 89 ? -22.317 -15.901 4.338 1.00 81.12 89 ILE A C 1
ATOM 695 O O . ILE A 1 89 ? -22.514 -17.036 4.768 1.00 81.12 89 ILE A O 1
ATOM 699 N N . LEU A 1 90 ? -22.815 -14.811 4.918 1.00 79.81 90 LEU A N 1
ATOM 700 C CA . LEU A 1 90 ? -23.686 -14.817 6.094 1.00 79.81 90 LEU A CA 1
ATOM 701 C C . LEU A 1 90 ? -25.114 -14.418 5.722 1.00 79.81 90 LEU A C 1
ATOM 703 O O . LEU A 1 90 ? -25.323 -13.548 4.878 1.00 79.81 90 LEU A O 1
ATOM 707 N N . ASP A 1 91 ? -26.102 -14.964 6.427 1.00 80.56 91 ASP A N 1
ATOM 708 C CA . ASP A 1 91 ? -27.495 -14.562 6.238 1.00 80.56 91 ASP A CA 1
ATOM 709 C C . ASP A 1 91 ? -27.738 -13.082 6.618 1.00 80.56 91 ASP A C 1
ATOM 711 O O . ASP A 1 91 ? -27.107 -12.567 7.552 1.00 80.56 91 ASP A O 1
ATOM 715 N N . PRO A 1 92 ? -28.694 -12.379 5.974 1.00 72.00 92 PRO A N 1
ATOM 716 C CA . PRO A 1 92 ? -28.982 -10.950 6.194 1.00 72.00 92 PRO A CA 1
ATOM 717 C C . PRO A 1 92 ? -29.376 -10.501 7.619 1.00 72.00 92 PRO A C 1
ATOM 719 O O . PRO A 1 92 ? -29.612 -9.317 7.833 1.00 72.00 92 PRO A O 1
ATOM 722 N N . GLY A 1 93 ? -29.461 -11.392 8.609 1.00 75.56 93 GLY A N 1
ATOM 723 C CA . GLY A 1 93 ? -29.781 -11.056 10.008 1.00 75.56 93 GLY A CA 1
ATOM 724 C C . GLY A 1 93 ? -28.634 -11.269 10.999 1.00 75.56 93 GLY A C 1
ATOM 725 O O . GLY A 1 93 ? -28.752 -10.914 12.174 1.00 75.56 93 GLY A O 1
ATOM 726 N N . VAL A 1 94 ? -27.527 -11.861 10.551 1.00 82.31 94 VAL A N 1
ATOM 727 C CA . VAL A 1 94 ? -26.416 -12.240 11.425 1.00 82.31 94 VAL A CA 1
ATOM 728 C C . VAL A 1 94 ? -25.494 -11.040 11.634 1.00 82.31 94 VAL A C 1
ATOM 730 O O . VAL A 1 94 ? -24.922 -10.525 10.675 1.00 82.31 94 VAL A O 1
ATOM 733 N N . LYS A 1 95 ? -25.342 -10.604 12.893 1.00 81.44 95 LYS A N 1
ATOM 734 C CA . LYS A 1 95 ? -24.454 -9.491 13.294 1.00 81.44 95 LYS A CA 1
ATOM 735 C C . LYS A 1 95 ? -23.041 -9.931 13.678 1.00 81.44 95 LYS A C 1
ATOM 737 O O . LYS A 1 95 ? -22.144 -9.092 13.738 1.00 81.44 95 LYS A O 1
ATOM 742 N N . VAL A 1 96 ? -22.863 -11.222 13.950 1.00 85.00 96 VAL A N 1
ATOM 743 C CA . VAL A 1 96 ? -21.610 -11.811 14.432 1.00 85.00 96 VAL A CA 1
ATOM 744 C C . VAL A 1 96 ? -21.049 -12.723 13.359 1.00 85.00 96 VAL A C 1
ATOM 746 O O . VAL A 1 96 ? -21.711 -13.660 12.924 1.00 85.00 96 VAL A O 1
ATOM 749 N N . PHE A 1 97 ? -19.828 -12.453 12.932 1.00 85.88 97 PHE A N 1
ATOM 750 C CA . PHE A 1 97 ? -19.060 -13.341 12.086 1.00 85.88 97 PHE A CA 1
ATOM 751 C C . PHE A 1 97 ? -18.188 -14.230 12.972 1.00 85.88 97 PHE A C 1
ATOM 753 O O . PHE A 1 97 ? -17.285 -13.736 13.639 1.00 85.88 97 PHE A O 1
ATOM 760 N N . ALA A 1 98 ? -18.450 -15.534 12.963 1.00 87.00 98 ALA A N 1
ATOM 761 C CA . ALA A 1 98 ? -17.594 -16.527 13.599 1.00 87.00 98 ALA A CA 1
ATOM 762 C C . ALA A 1 98 ? -16.695 -17.165 12.535 1.00 87.00 98 ALA A C 1
ATOM 764 O O . ALA A 1 98 ? -17.172 -17.841 11.617 1.00 87.00 98 ALA A O 1
ATOM 765 N N . CYS A 1 99 ? -15.386 -16.932 12.627 1.00 82.88 99 CYS A N 1
ATOM 766 C CA . CYS A 1 99 ? -14.439 -17.496 11.677 1.00 82.88 99 CYS A CA 1
ATOM 767 C C . CYS A 1 99 ? -14.253 -18.997 11.920 1.00 82.88 99 CYS A C 1
ATOM 769 O O . CYS A 1 99 ? -13.788 -19.396 12.980 1.00 82.88 99 CYS A O 1
ATOM 771 N N . GLN A 1 100 ? -14.507 -19.833 10.914 1.00 82.69 100 GLN A N 1
ATOM 772 C CA . GLN A 1 100 ? -14.308 -21.285 11.042 1.00 82.69 100 GLN A CA 1
ATOM 773 C C . GLN A 1 100 ? -12.838 -21.720 10.956 1.00 82.69 100 GLN A C 1
ATOM 775 O O . GLN A 1 100 ? -12.523 -22.871 11.233 1.00 82.69 100 GLN A O 1
ATOM 780 N N . ASN A 1 101 ? -11.939 -20.819 10.551 1.00 82.38 101 ASN A N 1
ATOM 781 C CA . ASN A 1 101 ? -10.515 -21.123 10.410 1.00 82.38 101 ASN A CA 1
ATOM 782 C C . ASN A 1 101 ? -9.696 -20.729 11.649 1.00 82.38 101 ASN A C 1
ATOM 784 O O . ASN A 1 101 ? -8.773 -21.440 12.027 1.00 82.38 101 ASN A O 1
ATOM 788 N N . CYS A 1 102 ? -10.003 -19.587 12.273 1.00 82.81 102 CYS A N 1
ATOM 789 C CA . CYS A 1 102 ? -9.259 -19.091 13.436 1.00 82.81 102 CYS A CA 1
ATOM 790 C C . CYS A 1 102 ? -10.123 -18.867 14.683 1.00 82.81 102 CYS A C 1
ATOM 792 O O . CYS A 1 102 ? -9.637 -18.259 15.631 1.00 82.81 102 CYS A O 1
ATOM 794 N N . GLU A 1 103 ? -11.391 -19.290 14.653 1.00 83.00 103 GLU A N 1
ATOM 795 C CA . GLU A 1 103 ? -12.355 -19.241 15.770 1.00 83.00 103 GLU A CA 1
ATOM 796 C C . GLU A 1 103 ? -12.607 -17.839 16.352 1.00 83.00 103 GLU A C 1
ATOM 798 O O . GLU A 1 103 ? -13.221 -17.687 17.402 1.00 83.00 103 GLU A O 1
ATOM 803 N N . LEU A 1 104 ? -12.170 -16.793 15.646 1.00 82.06 104 LEU A N 1
ATOM 804 C CA . LEU A 1 104 ? -12.376 -15.412 16.059 1.00 82.06 104 LEU A CA 1
ATOM 805 C C . LEU A 1 104 ? -13.812 -14.978 15.755 1.00 82.06 104 LEU A C 1
ATOM 807 O O . LEU A 1 104 ? -14.273 -15.109 14.616 1.00 82.06 104 LEU A O 1
ATOM 811 N N . GLU A 1 105 ? -14.471 -14.402 16.756 1.00 85.38 105 GLU A N 1
ATOM 812 C CA . GLU A 1 105 ? -15.788 -13.789 16.625 1.00 85.38 105 GLU A CA 1
ATOM 813 C C . GLU A 1 105 ? -15.650 -12.277 16.460 1.00 85.38 105 GLU A C 1
ATOM 815 O O . GLU A 1 105 ? -15.130 -11.581 17.333 1.00 85.38 105 GLU A O 1
ATOM 820 N N . THR A 1 106 ? -16.132 -11.743 15.343 1.00 84.88 106 THR A N 1
ATOM 821 C CA . THR A 1 106 ? -16.107 -10.304 15.076 1.00 84.88 106 THR A CA 1
ATOM 822 C C . THR A 1 106 ? -17.482 -9.775 14.707 1.00 84.88 106 THR A C 1
ATOM 824 O O . THR A 1 106 ? -18.360 -10.496 14.236 1.00 84.88 106 THR A O 1
ATOM 827 N N . CYS A 1 107 ? -17.702 -8.482 14.912 1.00 83.19 107 CYS A N 1
ATOM 828 C CA . CYS A 1 107 ? -18.878 -7.814 14.385 1.00 83.19 107 CYS A CA 1
ATOM 829 C C . CYS A 1 107 ? -18.810 -7.774 12.852 1.00 83.19 107 CYS A C 1
ATOM 831 O O . CYS A 1 107 ? -17.816 -7.333 12.277 1.00 83.19 107 CYS A O 1
ATOM 833 N N . ARG A 1 108 ? -19.899 -8.176 12.193 1.00 79.38 108 ARG A N 1
ATOM 834 C CA . ARG A 1 108 ? -20.048 -8.142 10.733 1.00 79.38 108 ARG A CA 1
ATOM 835 C C . ARG A 1 108 ? -19.858 -6.746 10.136 1.00 79.38 108 ARG A C 1
ATOM 837 O O . ARG A 1 108 ? -19.329 -6.631 9.039 1.00 79.38 108 ARG A O 1
ATOM 844 N N . GLU A 1 109 ? -20.332 -5.711 10.825 1.00 76.12 109 GLU A N 1
ATOM 845 C CA . GLU A 1 109 ? -20.369 -4.345 10.289 1.00 76.12 109 GLU A CA 1
ATOM 846 C C . GLU A 1 109 ? -19.047 -3.601 10.510 1.00 76.12 109 GLU A C 1
ATOM 848 O O . GLU A 1 109 ? -18.541 -2.966 9.590 1.00 76.12 109 GLU A O 1
ATOM 853 N N . CYS A 1 110 ? -18.463 -3.692 11.711 1.00 73.88 110 CYS A N 1
ATOM 854 C CA . CYS A 1 110 ? -17.262 -2.925 12.070 1.00 73.88 110 CYS A CA 1
ATOM 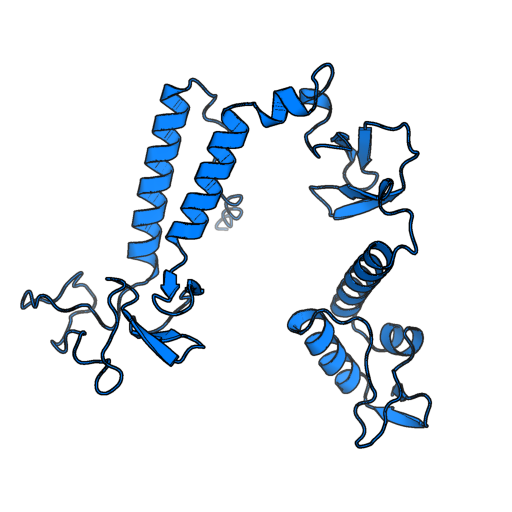855 C C . CYS A 1 110 ? -15.972 -3.759 12.160 1.00 73.88 110 CYS A C 1
ATOM 857 O O . CYS A 1 110 ? -14.894 -3.196 12.352 1.00 73.88 110 CYS A O 1
ATOM 859 N N . GLY A 1 111 ? -16.059 -5.090 12.064 1.00 73.44 111 GLY A N 1
ATOM 860 C CA . GLY A 1 111 ? -14.911 -6.002 12.107 1.00 73.44 111 GLY A CA 1
ATOM 861 C C . GLY A 1 111 ? -14.195 -6.105 13.460 1.00 73.44 111 GLY A C 1
ATOM 862 O O . GLY A 1 111 ? -13.183 -6.797 13.541 1.00 73.44 111 GLY A O 1
ATOM 863 N N . GLN A 1 112 ? -14.687 -5.433 14.508 1.00 74.44 112 GLN A N 1
ATOM 864 C CA . GLN A 1 112 ? -14.124 -5.491 15.865 1.00 74.44 112 GLN A CA 1
ATOM 865 C C . GLN A 1 112 ? -14.479 -6.798 16.570 1.00 74.44 112 GLN A C 1
ATOM 867 O O . GLN A 1 112 ? -15.487 -7.421 16.238 1.00 74.44 112 GLN A O 1
ATOM 872 N N . ASP A 1 113 ? -13.676 -7.179 17.561 1.00 78.62 113 ASP A N 1
ATOM 873 C CA . ASP A 1 113 ? -13.923 -8.354 18.399 1.00 78.62 113 ASP A CA 1
ATOM 874 C C . ASP A 1 113 ? -15.314 -8.281 19.051 1.00 78.62 113 ASP A C 1
ATOM 876 O O . ASP A 1 113 ? -15.694 -7.265 19.647 1.00 78.62 113 ASP A O 1
ATOM 880 N N . TRP A 1 114 ? -16.099 -9.351 18.904 1.00 82.19 114 TRP A N 1
ATOM 881 C CA . TRP A 1 114 ? -17.469 -9.390 19.401 1.00 82.19 114 TRP A CA 1
ATOM 882 C C . TRP A 1 114 ? -17.543 -9.318 20.932 1.00 82.19 114 TRP A C 1
ATOM 884 O O . TRP A 1 114 ? -18.491 -8.739 21.467 1.00 82.19 114 TRP A O 1
ATOM 894 N N . SER A 1 115 ? -16.532 -9.829 21.639 1.00 75.38 115 SER A N 1
ATOM 895 C CA . SER A 1 115 ? -16.486 -9.833 23.105 1.00 75.38 115 SER A CA 1
ATOM 896 C C . SER A 1 115 ? -16.429 -8.420 23.703 1.00 75.38 115 SER A C 1
ATOM 898 O O . SER A 1 115 ? -17.119 -8.141 24.683 1.00 75.38 115 SER A O 1
ATOM 900 N N . GLU A 1 116 ? -15.696 -7.493 23.076 1.00 68.19 116 GLU A N 1
ATOM 901 C CA . GLU A 1 116 ? -15.620 -6.079 23.485 1.00 68.19 116 GLU A CA 1
ATOM 902 C C . GLU A 1 116 ? -16.775 -5.225 22.916 1.00 68.19 116 GLU A C 1
ATOM 904 O O . GLU A 1 116 ? -17.077 -4.133 23.423 1.00 68.19 116 GLU A O 1
ATOM 909 N N . HIS A 1 117 ? -17.423 -5.727 21.859 1.00 69.75 117 HIS A N 1
ATOM 910 C CA . HIS A 1 117 ? -18.519 -5.080 21.136 1.00 69.75 117 HIS A CA 1
ATOM 911 C C . HIS A 1 117 ? -19.912 -5.405 21.709 1.00 69.75 117 HIS A C 1
ATOM 913 O O . HIS A 1 117 ? -20.868 -4.661 21.471 1.00 69.75 117 HIS A O 1
ATOM 919 N N . PHE A 1 118 ? -20.063 -6.503 22.459 1.00 75.56 118 PHE A N 1
ATOM 920 C CA . PHE A 1 118 ? -21.355 -6.981 22.957 1.00 75.56 118 PHE A CA 1
ATOM 921 C C . PHE A 1 118 ? -22.127 -5.895 23.733 1.00 75.56 118 PHE A C 1
ATOM 923 O O . PHE A 1 118 ? -21.656 -5.352 24.731 1.00 75.56 118 PHE A O 1
ATOM 930 N N . GLY A 1 119 ? -23.337 -5.571 23.263 1.00 72.62 119 GLY A N 1
ATOM 931 C CA . GLY A 1 119 ? -24.226 -4.585 23.891 1.00 72.62 119 GLY A CA 1
ATOM 932 C C . GLY A 1 119 ? -23.973 -3.114 23.528 1.00 72.62 119 GLY A C 1
ATOM 933 O O . GLY A 1 119 ? -24.744 -2.261 23.962 1.00 72.62 119 GLY A O 1
ATOM 934 N N . LYS A 1 120 ? -22.957 -2.803 22.712 1.00 72.88 120 LYS A N 1
ATOM 935 C CA . LYS A 1 120 ? -22.681 -1.448 22.198 1.00 72.88 120 LYS A CA 1
ATOM 936 C C . LYS A 1 120 ? -23.088 -1.323 20.731 1.00 72.88 120 LYS A C 1
ATOM 938 O O . LYS A 1 120 ? -23.146 -2.315 20.001 1.00 72.88 120 LYS A O 1
ATOM 943 N N . LYS A 1 121 ? -23.374 -0.103 20.271 1.00 73.62 121 LYS A N 1
ATOM 944 C CA . LYS A 1 121 ? -23.575 0.164 18.835 1.00 73.62 121 LYS A CA 1
ATOM 945 C C . LYS A 1 121 ? -22.223 0.345 18.143 1.00 73.62 121 LYS A C 1
ATOM 947 O O . LYS A 1 121 ? -21.322 0.956 18.713 1.00 73.62 121 LYS A O 1
ATOM 952 N N . CYS A 1 122 ? -22.101 -0.083 16.883 1.00 71.31 122 CYS A N 1
ATOM 953 C CA . CYS A 1 122 ? -20.868 0.090 16.102 1.00 71.31 122 CYS A CA 1
ATOM 954 C C . CYS A 1 122 ? -20.394 1.558 16.074 1.00 71.31 122 CYS A C 1
ATOM 956 O O . CYS A 1 122 ? -19.206 1.834 16.228 1.00 71.31 122 CYS A O 1
ATOM 958 N N . SER A 1 123 ? -21.333 2.509 15.996 1.00 63.97 123 SER A N 1
ATOM 959 C CA . SER A 1 123 ? -21.066 3.953 16.022 1.00 63.97 123 SER A CA 1
ATOM 960 C C . SER A 1 123 ? -20.423 4.456 17.320 1.00 63.97 123 SER A C 1
ATOM 962 O O . SER A 1 123 ? -19.685 5.436 17.302 1.00 63.97 123 SER A O 1
ATOM 964 N N . GLU A 1 124 ? -20.700 3.809 18.453 1.00 63.50 124 GLU A N 1
ATOM 965 C CA . GLU A 1 124 ? -20.139 4.179 19.761 1.00 63.50 124 GLU A CA 1
ATOM 966 C C . GLU A 1 124 ? -18.685 3.696 19.894 1.00 63.50 124 GLU A C 1
ATOM 968 O O . GLU A 1 124 ? -17.887 4.307 20.600 1.00 63.50 124 GLU A O 1
ATOM 973 N N . LEU A 1 125 ? -18.313 2.648 19.152 1.00 60.75 125 LEU A N 1
ATOM 974 C CA . LEU A 1 125 ? -16.950 2.113 19.100 1.00 60.75 125 LEU A CA 1
ATOM 975 C C . LEU A 1 125 ? -16.077 2.810 18.050 1.00 60.75 125 LEU A C 1
ATOM 977 O O . LEU A 1 125 ? -14.895 3.036 18.301 1.00 60.75 125 LEU A O 1
ATOM 981 N N . GLU A 1 126 ? -16.641 3.244 16.918 1.00 51.62 126 GLU A N 1
ATOM 982 C CA . GLU A 1 126 ? -15.946 4.134 15.967 1.00 51.62 126 GLU A CA 1
ATOM 983 C C . GLU A 1 126 ? -15.648 5.520 16.564 1.00 51.62 126 GLU A C 1
ATOM 985 O O . GLU A 1 126 ? -14.710 6.213 16.155 1.00 51.62 126 GLU A O 1
ATOM 990 N N . GLN A 1 127 ? -16.441 5.936 17.553 1.00 49.97 127 GLN A N 1
ATOM 991 C CA . GLN A 1 127 ? -16.206 7.146 18.334 1.00 49.97 127 GLN A CA 1
ATOM 992 C C . GLN A 1 127 ? -15.267 6.936 19.520 1.00 49.97 127 GLN A C 1
ATOM 994 O O . GLN A 1 127 ? -14.913 7.931 20.155 1.00 49.97 127 GLN A O 1
ATOM 999 N N . ASN A 1 128 ? -14.819 5.704 19.786 1.00 56.69 128 ASN A N 1
ATOM 1000 C CA . ASN A 1 128 ? -13.851 5.449 20.838 1.00 56.69 128 ASN A CA 1
ATOM 1001 C C . ASN A 1 128 ? -12.565 6.221 20.504 1.00 56.69 128 ASN A C 1
ATOM 1003 O O . ASN A 1 128 ? -11.925 5.992 19.470 1.00 56.69 128 ASN A O 1
ATOM 1007 N N . SER A 1 129 ? -12.234 7.202 21.342 1.00 59.75 129 SER A N 1
ATOM 1008 C CA . SER A 1 129 ? -11.099 8.114 21.167 1.00 59.75 129 SER A CA 1
ATOM 1009 C C . SER A 1 129 ? -9.797 7.346 20.955 1.00 59.75 129 SER A C 1
ATOM 1011 O O . SER A 1 129 ? -8.973 7.770 20.149 1.00 59.75 129 SER A O 1
ATOM 1013 N N . GLU A 1 130 ? -9.676 6.156 21.548 1.00 62.03 130 GLU A N 1
ATOM 1014 C CA . GLU A 1 130 ? -8.543 5.252 21.363 1.00 62.03 130 GLU A CA 1
ATOM 1015 C C . GLU A 1 130 ? -8.373 4.778 19.904 1.00 62.03 130 GLU A C 1
ATOM 1017 O O . GLU A 1 130 ? -7.267 4.826 19.363 1.00 62.03 130 GLU A O 1
ATOM 1022 N N . THR A 1 131 ? -9.453 4.385 19.217 1.00 64.69 131 THR A N 1
ATOM 1023 C CA . THR A 1 131 ? -9.400 3.933 17.812 1.00 64.69 131 THR A CA 1
ATOM 1024 C C . THR A 1 131 ? -9.055 5.083 16.868 1.00 64.69 131 THR A C 1
ATOM 1026 O O . THR A 1 131 ? -8.272 4.919 15.928 1.00 64.69 131 THR A O 1
ATOM 1029 N N . LYS A 1 132 ? -9.591 6.282 17.132 1.00 68.50 132 LYS A N 1
ATOM 1030 C CA . LYS A 1 132 ? -9.238 7.494 16.376 1.00 68.50 132 LYS A CA 1
ATOM 1031 C C . LYS A 1 132 ? -7.782 7.894 16.596 1.00 68.50 132 LYS A C 1
ATOM 1033 O O . LYS A 1 132 ? -7.106 8.221 15.623 1.00 68.50 132 LYS A O 1
ATOM 1038 N N . LEU A 1 133 ? -7.304 7.838 17.839 1.00 68.75 133 LEU A N 1
ATOM 1039 C CA . LEU A 1 133 ? -5.917 8.126 18.197 1.00 68.75 133 LEU A CA 1
ATOM 1040 C C . LEU A 1 133 ? -4.966 7.137 17.515 1.00 68.75 133 LEU A C 1
ATOM 1042 O O . LEU A 1 133 ? -3.967 7.552 16.930 1.00 68.75 133 LEU A O 1
ATOM 1046 N N . ARG A 1 134 ? -5.322 5.846 17.502 1.00 70.25 134 ARG A N 1
ATOM 1047 C CA . ARG A 1 134 ? -4.588 4.804 16.778 1.00 70.25 134 ARG A CA 1
ATOM 1048 C C . ARG A 1 134 ? -4.484 5.105 15.287 1.00 70.25 134 ARG A C 1
ATOM 1050 O O . ARG A 1 134 ? -3.386 5.069 14.741 1.00 70.25 134 ARG A O 1
ATOM 1057 N N . ARG A 1 135 ? -5.606 5.412 14.630 1.00 69.81 135 ARG A N 1
ATOM 1058 C CA . ARG A 1 135 ? -5.629 5.687 13.187 1.00 69.81 135 ARG A CA 1
ATOM 1059 C C . ARG A 1 135 ? -4.846 6.953 12.828 1.00 69.81 135 ARG A C 1
ATOM 1061 O O . ARG A 1 135 ? -4.035 6.911 11.910 1.00 69.81 135 ARG A O 1
ATOM 1068 N N . ASP A 1 136 ? -5.043 8.050 13.567 1.00 75.12 136 ASP A N 1
ATOM 1069 C CA . ASP A 1 136 ? -4.267 9.297 13.405 1.00 75.12 136 ASP A CA 1
ATOM 1070 C C . ASP A 1 136 ? -2.766 9.012 13.525 1.00 75.12 136 ASP A C 1
ATOM 1072 O O . ASP A 1 136 ? -1.962 9.468 12.713 1.00 75.12 136 ASP A O 1
ATOM 1076 N N . TYR A 1 137 ? -2.388 8.182 14.494 1.00 73.88 137 TYR A N 1
ATOM 1077 C CA . TYR A 1 137 ? -1.008 7.786 14.685 1.00 73.88 137 TYR A CA 1
ATOM 1078 C C . TYR A 1 137 ? -0.446 6.925 13.539 1.00 73.88 137 TYR A C 1
ATOM 1080 O O . TYR A 1 137 ? 0.625 7.230 13.009 1.00 73.88 137 TYR A O 1
ATOM 1088 N N . GLU A 1 138 ? -1.159 5.877 13.122 1.00 74.88 138 GLU A N 1
ATOM 1089 C CA . GLU A 1 138 ? -0.755 4.997 12.015 1.00 74.88 138 GLU A CA 1
ATOM 1090 C C . GLU A 1 138 ? -0.628 5.770 10.688 1.00 74.88 138 GLU A C 1
ATOM 1092 O O . GLU A 1 138 ? 0.335 5.581 9.933 1.00 74.88 138 GLU A O 1
ATOM 1097 N N . GLU A 1 139 ? -1.541 6.708 10.425 1.00 76.19 139 GLU A N 1
ATOM 1098 C CA . GLU A 1 139 ? -1.470 7.601 9.267 1.00 76.19 139 GLU A CA 1
ATOM 1099 C C . GLU A 1 139 ? -0.253 8.534 9.335 1.00 76.19 139 GLU A C 1
ATOM 1101 O O . GLU A 1 139 ? 0.472 8.669 8.344 1.00 76.19 139 GLU A O 1
ATOM 1106 N N . ARG A 1 140 ? 0.025 9.149 10.494 1.00 74.38 140 ARG A N 1
ATOM 1107 C CA . ARG A 1 140 ? 1.205 10.014 10.691 1.00 74.38 140 ARG A CA 1
ATOM 1108 C C . ARG A 1 140 ? 2.510 9.250 10.513 1.00 74.38 140 ARG A C 1
ATOM 1110 O O . ARG A 1 140 ? 3.412 9.740 9.838 1.00 74.38 140 ARG A O 1
ATOM 1117 N N . MET A 1 141 ? 2.592 8.037 11.051 1.00 70.75 141 MET A N 1
ATOM 1118 C CA . MET A 1 141 ? 3.734 7.136 10.885 1.00 70.75 141 MET A CA 1
ATOM 1119 C C . MET A 1 141 ? 3.981 6.790 9.417 1.00 70.75 141 MET A C 1
ATOM 1121 O O . MET A 1 141 ? 5.114 6.841 8.934 1.00 70.75 141 MET A O 1
ATOM 1125 N N . THR A 1 142 ? 2.908 6.488 8.686 1.00 71.19 142 THR A N 1
ATOM 1126 C CA . THR A 1 142 ? 2.980 6.202 7.252 1.00 71.19 142 THR A CA 1
ATOM 1127 C C . THR A 1 142 ? 3.451 7.434 6.477 1.00 71.19 142 THR A C 1
ATOM 1129 O O . THR A 1 142 ? 4.385 7.347 5.678 1.00 71.19 142 THR A O 1
ATOM 1132 N N . ARG A 1 143 ? 2.893 8.618 6.766 1.00 70.44 143 ARG A N 1
ATOM 1133 C CA . ARG A 1 143 ? 3.315 9.886 6.143 1.00 70.44 143 ARG A CA 1
ATOM 1134 C C . ARG A 1 143 ? 4.748 10.287 6.494 1.00 70.44 143 ARG A C 1
ATOM 1136 O O . ARG A 1 143 ? 5.408 10.909 5.668 1.00 70.44 143 ARG A O 1
ATOM 1143 N N . ALA A 1 144 ? 5.258 9.921 7.669 1.00 69.38 144 ALA A N 1
ATOM 1144 C CA . ALA A 1 144 ? 6.638 10.212 8.061 1.00 69.38 144 ALA A CA 1
ATOM 1145 C C . ALA A 1 144 ? 7.666 9.496 7.171 1.00 69.38 144 ALA A C 1
ATOM 1147 O O . ALA A 1 144 ? 8.734 10.047 6.890 1.00 69.38 144 ALA A O 1
ATOM 1148 N N . ARG A 1 145 ? 7.319 8.305 6.669 1.00 71.19 145 ARG A N 1
ATOM 1149 C CA . ARG A 1 145 ? 8.152 7.523 5.742 1.00 71.19 145 ARG A CA 1
ATOM 1150 C C . ARG A 1 145 ? 8.002 7.954 4.286 1.00 71.19 145 ARG A C 1
ATOM 1152 O O . ARG A 1 145 ? 8.918 7.777 3.495 1.00 71.19 145 ARG A O 1
ATOM 1159 N N . LEU A 1 146 ? 6.868 8.540 3.919 1.00 81.06 146 LEU A N 1
ATOM 1160 C CA . LEU A 1 146 ? 6.607 8.956 2.545 1.00 81.06 146 LEU A CA 1
ATOM 1161 C C . LEU A 1 146 ? 7.122 10.377 2.272 1.00 81.06 146 LEU A C 1
ATOM 1163 O O . LEU A 1 146 ? 7.163 11.256 3.137 1.00 81.06 146 LEU A O 1
ATOM 1167 N N . ARG A 1 147 ? 7.539 10.618 1.032 1.00 83.44 147 ARG A N 1
ATOM 1168 C CA . ARG A 1 147 ? 7.802 11.951 0.483 1.00 83.44 147 ARG A CA 1
ATOM 1169 C C . ARG A 1 147 ? 6.857 12.202 -0.674 1.00 83.44 147 ARG A C 1
ATOM 1171 O O . ARG A 1 147 ? 6.643 11.324 -1.498 1.00 83.44 147 ARG A O 1
ATOM 1178 N N . GLU A 1 148 ? 6.312 13.403 -0.751 1.00 86.62 148 GLU A N 1
ATOM 1179 C CA . GLU A 1 148 ? 5.394 13.776 -1.823 1.00 86.62 148 GLU A CA 1
ATOM 1180 C C . GLU A 1 148 ? 6.109 14.618 -2.870 1.00 86.62 148 GLU A C 1
ATOM 1182 O O . GLU A 1 148 ? 6.894 15.517 -2.559 1.00 86.62 148 GLU A O 1
ATOM 1187 N N . CYS A 1 149 ? 5.824 14.335 -4.137 1.00 86.12 149 CYS A N 1
ATOM 1188 C CA . CYS A 1 149 ? 6.295 15.177 -5.219 1.00 86.12 149 CYS A CA 1
ATOM 1189 C C . CYS A 1 149 ? 5.600 16.546 -5.184 1.00 86.12 149 CYS A C 1
ATOM 1191 O O . CYS A 1 149 ? 4.386 16.624 -5.323 1.00 86.12 149 CYS A O 1
ATOM 1193 N N . HIS A 1 150 ? 6.370 17.633 -5.151 1.00 88.31 150 HIS A N 1
ATOM 1194 C CA . HIS A 1 150 ? 5.833 19.001 -5.169 1.00 88.31 150 HIS A CA 1
ATOM 1195 C C . HIS A 1 150 ? 5.015 19.369 -6.429 1.00 88.31 150 HIS A C 1
ATOM 1197 O O . HIS A 1 150 ? 4.359 20.404 -6.444 1.00 88.31 150 HIS A O 1
ATOM 1203 N N . LYS A 1 151 ? 5.107 18.584 -7.514 1.00 87.50 151 LYS A N 1
ATOM 1204 C CA . LYS A 1 151 ? 4.429 18.861 -8.794 1.00 87.50 151 LYS A CA 1
ATOM 1205 C C . LYS A 1 151 ? 3.172 18.018 -9.012 1.00 87.50 151 LYS A C 1
ATOM 1207 O O . LYS A 1 151 ? 2.220 18.504 -9.604 1.00 87.50 151 LYS A O 1
ATOM 1212 N N . CYS A 1 152 ? 3.191 16.748 -8.609 1.00 87.81 152 CYS A N 1
ATOM 1213 C CA . CYS A 1 152 ? 2.091 15.809 -8.875 1.00 87.81 152 CYS A CA 1
ATOM 1214 C C . CYS A 1 152 ? 1.577 15.088 -7.626 1.00 87.81 152 CYS A C 1
ATOM 1216 O O . CYS A 1 152 ? 0.732 14.210 -7.749 1.00 87.81 152 CYS A O 1
ATOM 1218 N N . HIS A 1 153 ? 2.121 15.407 -6.448 1.00 86.50 153 HIS A N 1
ATOM 1219 C CA . HIS A 1 153 ? 1.758 14.832 -5.148 1.00 86.50 153 HIS A CA 1
ATOM 1220 C C . HIS A 1 153 ? 1.873 13.305 -5.042 1.00 86.50 153 HIS A C 1
ATOM 1222 O O . HIS A 1 153 ? 1.439 12.718 -4.058 1.00 86.50 153 HIS A O 1
ATOM 1228 N N . ALA A 1 154 ? 2.525 12.648 -6.008 1.00 83.19 154 ALA A N 1
ATOM 1229 C CA . ALA A 1 154 ? 2.817 11.225 -5.921 1.00 83.19 154 ALA A CA 1
ATOM 1230 C C . ALA A 1 154 ? 3.668 10.930 -4.676 1.00 83.19 154 ALA A C 1
ATOM 1232 O O . ALA A 1 154 ? 4.734 11.532 -4.497 1.00 83.19 154 ALA A O 1
ATOM 1233 N N . SER A 1 155 ? 3.198 9.997 -3.846 1.00 85.88 155 SER A N 1
ATOM 1234 C CA . SER A 1 155 ? 3.917 9.498 -2.675 1.00 85.88 155 SER A CA 1
ATOM 1235 C C . SER A 1 155 ? 5.066 8.584 -3.100 1.00 85.88 155 SER A C 1
ATOM 1237 O O . SER A 1 155 ? 4.900 7.675 -3.913 1.00 85.88 155 SER A O 1
ATOM 1239 N N . ILE A 1 156 ? 6.250 8.841 -2.559 1.00 81.81 156 ILE A N 1
ATOM 1240 C CA . ILE A 1 156 ? 7.510 8.187 -2.898 1.00 81.81 156 ILE A CA 1
ATOM 1241 C C . ILE A 1 156 ? 8.171 7.740 -1.594 1.00 81.81 156 ILE A C 1
ATOM 1243 O O . ILE A 1 156 ? 8.356 8.543 -0.681 1.00 81.81 156 ILE A O 1
ATOM 1247 N N . TYR A 1 157 ? 8.540 6.464 -1.523 1.00 82.31 157 TYR A N 1
ATOM 1248 C CA . TYR A 1 157 ? 9.348 5.889 -0.448 1.00 82.31 157 TYR A CA 1
ATOM 1249 C C . TYR A 1 157 ? 10.732 5.546 -0.996 1.00 82.31 157 TYR A C 1
ATOM 1251 O O . TYR A 1 157 ? 10.838 5.040 -2.117 1.00 82.31 157 TYR A O 1
ATOM 1259 N N . LYS A 1 158 ? 11.787 5.820 -0.228 1.00 76.44 158 LYS A N 1
ATOM 1260 C CA . LYS A 1 158 ? 13.159 5.480 -0.606 1.00 76.44 158 LYS A CA 1
ATOM 1261 C C . LYS A 1 158 ? 13.614 4.263 0.195 1.00 76.44 158 LYS A C 1
ATOM 1263 O O . LYS A 1 158 ? 13.691 4.327 1.412 1.00 76.44 158 LYS A O 1
ATOM 1268 N N . THR A 1 159 ? 13.954 3.178 -0.494 1.00 70.00 159 THR A N 1
ATOM 1269 C CA . THR A 1 159 ? 14.554 1.990 0.132 1.00 70.00 159 THR A CA 1
ATOM 1270 C C . THR A 1 159 ? 16.062 2.159 0.304 1.00 70.00 159 THR A C 1
ATOM 1272 O O . THR A 1 159 ? 16.568 1.979 1.401 1.00 70.00 159 THR A O 1
ATOM 1275 N N . ASP A 1 160 ? 16.758 2.571 -0.761 1.00 68.75 160 ASP A N 1
ATOM 1276 C CA . ASP A 1 160 ? 18.214 2.742 -0.819 1.00 68.75 160 ASP A CA 1
ATOM 1277 C C . ASP A 1 160 ? 18.605 3.787 -1.888 1.00 68.75 160 ASP A C 1
ATOM 1279 O O . ASP A 1 160 ? 17.783 4.199 -2.711 1.00 68.75 160 ASP A O 1
ATOM 1283 N N . GLY A 1 161 ? 19.866 4.237 -1.891 1.00 80.75 161 GLY A N 1
ATOM 1284 C CA . GLY A 1 161 ? 20.434 5.099 -2.941 1.00 80.75 161 GLY A CA 1
ATOM 1285 C C . GLY A 1 161 ? 20.687 6.554 -2.528 1.00 80.75 161 GLY A C 1
ATOM 1286 O O . GLY A 1 161 ? 20.840 6.877 -1.348 1.00 80.75 161 GLY A O 1
ATOM 1287 N N . CYS A 1 162 ? 20.766 7.463 -3.503 1.00 84.88 162 CYS A N 1
ATOM 1288 C CA . CYS A 1 162 ? 21.057 8.879 -3.255 1.00 84.88 162 CYS A CA 1
ATOM 1289 C C . CYS A 1 162 ? 19.800 9.696 -2.896 1.00 84.88 162 CYS A C 1
ATOM 1291 O O . CYS A 1 162 ? 18.669 9.267 -3.099 1.00 84.88 162 CYS A O 1
ATOM 1293 N N . ASN A 1 163 ? 19.990 10.885 -2.328 1.00 86.75 163 ASN A N 1
ATOM 1294 C CA . ASN A 1 163 ? 18.919 11.793 -1.906 1.00 86.75 163 ASN A CA 1
ATOM 1295 C C . ASN A 1 163 ? 18.361 12.661 -3.046 1.00 86.75 163 ASN A C 1
ATOM 1297 O O . ASN A 1 163 ? 17.492 13.498 -2.805 1.00 86.75 163 ASN A O 1
ATOM 1301 N N . HIS A 1 164 ? 18.834 12.472 -4.279 1.00 90.31 164 HIS A N 1
ATOM 1302 C CA . HIS A 1 164 ? 18.233 13.044 -5.482 1.00 90.31 164 HIS A CA 1
ATOM 1303 C C . HIS A 1 164 ? 17.087 12.148 -5.948 1.00 90.31 164 HIS A C 1
ATOM 1305 O O . HIS A 1 164 ? 17.305 11.029 -6.404 1.00 90.31 164 HIS A O 1
ATOM 1311 N N . ILE A 1 165 ? 15.856 12.646 -5.840 1.00 89.88 165 ILE A N 1
ATOM 1312 C CA . ILE A 1 165 ? 14.667 11.923 -6.283 1.00 89.88 165 ILE A CA 1
ATOM 1313 C C . ILE A 1 165 ? 14.207 12.475 -7.621 1.00 89.88 165 ILE A C 1
ATOM 1315 O O . ILE A 1 165 ? 14.071 13.687 -7.791 1.00 89.88 165 ILE A O 1
ATOM 1319 N N . THR A 1 166 ? 13.914 11.570 -8.552 1.00 90.44 166 THR A N 1
ATOM 1320 C CA . THR A 1 166 ? 13.248 11.886 -9.815 1.00 90.44 166 THR A CA 1
ATOM 1321 C C . THR A 1 166 ? 11.860 11.265 -9.808 1.00 90.44 166 THR A C 1
ATOM 1323 O O . THR A 1 166 ? 11.705 10.049 -9.736 1.00 90.44 166 THR A O 1
ATOM 1326 N N . CYS A 1 167 ? 10.833 12.106 -9.858 1.00 86.69 167 CYS A N 1
ATOM 1327 C CA . CYS A 1 167 ? 9.448 11.662 -9.907 1.00 86.69 167 CYS A CA 1
ATOM 1328 C C . CYS A 1 167 ? 9.060 11.183 -11.317 1.00 86.69 167 CYS A C 1
ATOM 1330 O O . CYS A 1 167 ? 9.624 11.631 -12.315 1.00 86.69 167 CYS A O 1
ATOM 1332 N N . ARG A 1 168 ? 8.004 10.364 -11.420 1.00 87.75 168 ARG A N 1
ATOM 1333 C CA . ARG A 1 168 ? 7.388 9.946 -12.696 1.00 87.75 168 ARG A CA 1
ATOM 1334 C C . ARG A 1 168 ? 6.929 11.131 -13.559 1.00 87.75 168 ARG A C 1
ATOM 1336 O O . ARG A 1 168 ? 6.993 11.060 -14.779 1.00 87.75 168 ARG A O 1
ATOM 1343 N N . CYS A 1 169 ? 6.550 12.255 -12.941 1.00 86.56 169 CYS A N 1
ATOM 1344 C CA . CYS A 1 169 ? 6.229 13.505 -13.646 1.00 86.56 169 CYS A CA 1
ATOM 1345 C C . CYS A 1 169 ? 7.466 14.308 -14.115 1.00 86.56 169 CYS A C 1
ATOM 1347 O O . CYS A 1 169 ? 7.328 15.455 -14.556 1.00 86.56 169 CYS A O 1
ATOM 1349 N N . ARG A 1 170 ? 8.669 13.723 -13.991 1.00 89.62 170 ARG A N 1
ATOM 1350 C CA . ARG A 1 170 ? 9.990 14.300 -14.303 1.00 89.62 170 ARG A CA 1
ATOM 1351 C C . ARG A 1 170 ? 10.410 15.490 -13.433 1.00 89.62 170 ARG A C 1
ATOM 1353 O O . ARG A 1 170 ? 11.340 16.209 -13.780 1.00 89.62 170 ARG A O 1
ATOM 1360 N N . ALA A 1 171 ? 9.737 15.716 -12.307 1.00 90.25 171 ALA A N 1
ATOM 1361 C CA . ALA A 1 171 ? 10.201 16.668 -11.302 1.00 90.25 171 ALA A CA 1
ATOM 1362 C C . ALA A 1 171 ? 11.363 16.072 -10.495 1.00 90.25 171 ALA A C 1
ATOM 1364 O O . ALA A 1 171 ? 11.310 14.897 -10.121 1.00 90.25 171 ALA A O 1
ATOM 1365 N N . HIS A 1 172 ? 12.374 16.887 -10.197 1.00 92.69 172 HIS A N 1
ATOM 1366 C CA . HIS A 1 172 ? 13.499 16.509 -9.346 1.00 92.69 172 HIS A CA 1
ATOM 1367 C C . HIS A 1 172 ? 13.403 17.240 -8.011 1.00 92.69 172 HIS A C 1
ATOM 1369 O O . HIS A 1 172 ? 13.110 18.433 -7.986 1.00 92.69 172 HIS A O 1
ATOM 1375 N N . PHE A 1 173 ? 13.658 16.552 -6.904 1.00 91.94 173 PHE A N 1
ATOM 1376 C CA . PHE A 1 173 ? 13.653 17.163 -5.575 1.00 91.94 173 PHE A CA 1
ATOM 1377 C C . PHE A 1 173 ? 14.592 16.423 -4.615 1.00 91.94 173 PHE A C 1
ATOM 1379 O O . PHE A 1 173 ? 14.976 15.274 -4.853 1.00 91.94 173 PHE A O 1
ATOM 1386 N N . CYS A 1 174 ? 14.991 17.097 -3.539 1.00 88.50 174 CYS A N 1
ATOM 1387 C CA . CYS A 1 174 ? 15.841 16.519 -2.503 1.00 88.50 174 CYS A CA 1
ATOM 1388 C C . CYS A 1 174 ? 15.004 15.737 -1.479 1.00 88.50 174 CYS A C 1
ATOM 1390 O O . CYS A 1 174 ? 14.035 16.264 -0.936 1.00 88.50 174 CYS A O 1
ATOM 1392 N N . TYR A 1 175 ? 15.403 14.504 -1.162 1.00 84.94 175 TYR A N 1
ATOM 1393 C CA . TYR A 1 175 ? 14.715 13.650 -0.184 1.00 84.94 175 TYR A CA 1
ATOM 1394 C C . TYR A 1 175 ? 14.762 14.209 1.252 1.00 84.94 175 TYR A C 1
ATOM 1396 O O . TYR A 1 175 ? 13.818 14.013 2.020 1.00 84.94 175 TYR A O 1
ATOM 1404 N N . ILE A 1 176 ? 15.841 14.931 1.594 1.00 82.38 176 ILE A N 1
ATOM 1405 C CA . ILE A 1 176 ? 16.081 15.496 2.932 1.00 82.38 176 ILE A CA 1
ATOM 1406 C C . ILE A 1 176 ? 15.227 16.753 3.136 1.00 82.38 176 ILE A C 1
ATOM 1408 O O . ILE A 1 176 ? 14.336 16.782 3.980 1.00 82.38 176 ILE A O 1
ATOM 1412 N N . CYS A 1 177 ? 15.484 17.801 2.349 1.00 83.62 177 CYS A N 1
ATOM 1413 C CA . CYS A 1 177 ? 14.883 19.120 2.565 1.00 83.62 177 CYS A CA 1
ATOM 1414 C C . CYS A 1 177 ? 13.591 19.360 1.768 1.00 83.62 177 CYS A C 1
ATOM 1416 O O . CYS A 1 177 ? 12.978 20.417 1.906 1.00 83.62 177 CYS A O 1
ATOM 1418 N N . ARG A 1 178 ? 13.183 18.404 0.919 1.00 86.88 178 ARG A N 1
ATOM 1419 C CA . ARG A 1 178 ? 11.969 18.447 0.078 1.00 86.88 178 ARG A CA 1
ATOM 1420 C C . ARG A 1 178 ? 11.938 19.574 -0.960 1.00 86.88 178 ARG A C 1
ATOM 1422 O O . ARG A 1 178 ? 10.933 19.745 -1.644 1.00 86.88 178 ARG A O 1
ATOM 1429 N N . GLN A 1 179 ? 13.030 20.321 -1.109 1.00 88.88 179 GLN A N 1
ATOM 1430 C CA . GLN A 1 179 ? 13.108 21.418 -2.064 1.00 88.88 179 GLN A CA 1
ATOM 1431 C C . GLN A 1 179 ? 13.211 20.898 -3.505 1.00 88.88 179 GLN A C 1
ATOM 1433 O O . GLN A 1 179 ? 13.885 19.883 -3.741 1.00 88.88 179 GLN A O 1
ATOM 1438 N N . PRO A 1 180 ? 12.576 21.588 -4.471 1.00 91.69 180 PRO A N 1
ATOM 1439 C CA . PRO A 1 180 ? 12.745 21.294 -5.885 1.00 91.69 180 PRO A CA 1
ATOM 1440 C C . PRO A 1 180 ? 14.207 21.497 -6.299 1.00 91.69 180 PRO A C 1
ATOM 1442 O O . PRO A 1 180 ? 14.880 22.431 -5.862 1.00 91.69 180 PRO A O 1
ATOM 1445 N N . LEU A 1 181 ? 14.698 20.605 -7.153 1.00 92.12 181 LEU A N 1
ATOM 1446 C CA . LEU A 1 181 ? 16.034 20.657 -7.734 1.00 92.12 181 LEU A CA 1
ATOM 1447 C C . LEU A 1 181 ? 15.961 21.201 -9.159 1.00 92.12 181 LEU A C 1
ATOM 1449 O O . LEU A 1 181 ? 14.975 21.004 -9.872 1.00 92.12 181 LEU A O 1
ATOM 1453 N N . LEU A 1 182 ? 17.030 21.864 -9.594 1.00 89.44 182 LEU A N 1
ATOM 1454 C CA . LEU A 1 182 ? 17.136 22.363 -10.960 1.00 89.44 182 LEU A CA 1
ATOM 1455 C C . LEU A 1 182 ? 17.209 21.185 -11.936 1.00 89.44 182 LEU A C 1
ATOM 1457 O O . LEU A 1 182 ? 18.067 20.321 -11.802 1.00 89.44 182 LEU A O 1
ATOM 1461 N N . THR A 1 183 ? 16.366 21.172 -12.969 1.00 86.12 183 THR A N 1
ATOM 1462 C CA . THR A 1 183 ? 16.381 20.104 -13.988 1.00 86.12 183 THR A CA 1
ATOM 1463 C C . THR A 1 183 ? 17.705 20.036 -14.753 1.00 86.12 183 THR A C 1
ATOM 1465 O O . THR A 1 183 ? 18.116 18.960 -15.168 1.00 86.12 183 THR A O 1
ATOM 1468 N N . LYS A 1 184 ? 18.375 21.181 -14.950 1.00 86.75 184 LYS A N 1
ATOM 1469 C CA . LYS A 1 184 ? 19.644 21.265 -15.693 1.00 86.75 184 LYS A CA 1
ATOM 1470 C C . LYS A 1 184 ? 20.860 20.822 -14.874 1.00 86.75 184 LYS A C 1
ATOM 1472 O O . LYS A 1 184 ? 21.809 20.314 -15.454 1.00 86.75 184 LYS A O 1
ATOM 1477 N N . ASP A 1 185 ? 20.825 21.025 -13.560 1.00 88.38 185 ASP A N 1
ATOM 1478 C CA . ASP A 1 185 ? 21.886 20.607 -12.641 1.00 88.38 185 ASP A CA 1
ATOM 1479 C C . ASP A 1 185 ? 21.281 20.235 -11.276 1.00 88.38 185 ASP A C 1
ATOM 1481 O O . ASP A 1 185 ? 21.273 21.038 -10.334 1.00 88.38 185 ASP A O 1
ATOM 1485 N N . PRO A 1 186 ? 20.716 19.023 -11.158 1.00 87.06 186 PRO A N 1
ATOM 1486 C CA . PRO A 1 186 ? 20.073 18.590 -9.926 1.00 87.06 186 PRO A CA 1
ATOM 1487 C C . PRO A 1 186 ? 21.084 18.308 -8.808 1.00 87.06 186 PRO A C 1
ATOM 1489 O O . PRO A 1 186 ? 20.693 18.239 -7.641 1.00 87.06 186 PRO A O 1
ATOM 1492 N N . TYR A 1 187 ? 22.375 18.174 -9.135 1.00 89.19 187 TYR A N 1
ATOM 1493 C CA . TYR A 1 187 ? 23.418 17.840 -8.170 1.00 89.19 187 TYR A CA 1
ATOM 1494 C C . TYR A 1 187 ? 24.009 19.068 -7.464 1.00 89.19 187 TYR A C 1
ATOM 1496 O O . TYR A 1 187 ? 24.534 18.925 -6.361 1.00 89.19 187 TYR A O 1
ATOM 1504 N N . ALA A 1 188 ? 23.840 20.281 -8.007 1.00 87.88 188 ALA A N 1
ATOM 1505 C CA . ALA A 1 188 ? 24.306 21.536 -7.398 1.00 87.88 188 ALA A CA 1
ATOM 1506 C C . ALA A 1 188 ? 23.827 21.776 -5.953 1.00 87.88 188 ALA A C 1
ATOM 1508 O O . ALA A 1 188 ? 24.508 22.451 -5.167 1.00 87.88 188 ALA A O 1
ATOM 1509 N N . HIS A 1 189 ? 22.651 21.241 -5.609 1.00 87.50 189 HIS A N 1
ATOM 1510 C CA . HIS A 1 189 ? 22.060 21.311 -4.272 1.00 87.50 189 HIS A CA 1
ATOM 1511 C C . HIS A 1 189 ? 22.843 20.504 -3.230 1.00 87.50 189 HIS A C 1
ATOM 1513 O O . HIS A 1 189 ? 22.794 20.814 -2.036 1.00 87.50 189 HIS A O 1
ATOM 1519 N N . PHE A 1 190 ? 23.559 19.471 -3.672 1.00 88.69 190 PHE A N 1
ATOM 1520 C CA . PHE A 1 190 ? 24.275 18.572 -2.789 1.00 88.69 190 PHE A CA 1
ATOM 1521 C C . PHE A 1 190 ? 25.718 19.026 -2.572 1.00 88.69 190 PHE A C 1
ATOM 1523 O O . PHE A 1 190 ? 26.334 19.706 -3.393 1.00 88.69 190 PHE A O 1
ATOM 1530 N N . CYS A 1 191 ? 26.248 18.697 -1.400 1.00 87.44 191 CYS A N 1
ATOM 1531 C CA . CYS A 1 191 ? 27.598 19.070 -1.018 1.00 87.44 191 CYS A CA 1
ATOM 1532 C C . CYS A 1 191 ? 28.623 18.082 -1.594 1.00 87.44 191 CYS A C 1
ATOM 1534 O O . CYS A 1 191 ? 28.504 16.877 -1.374 1.00 87.44 191 CYS A O 1
ATOM 1536 N N . ASN A 1 192 ? 29.650 18.609 -2.268 1.00 83.12 192 ASN A N 1
ATOM 1537 C CA . ASN A 1 192 ? 30.716 17.829 -2.916 1.00 83.12 192 ASN A CA 1
ATOM 1538 C C . ASN A 1 192 ? 31.979 17.670 -2.052 1.00 83.12 192 ASN A C 1
ATOM 1540 O O . ASN A 1 192 ? 33.007 17.211 -2.542 1.00 83.12 192 ASN A O 1
ATOM 1544 N N . HIS A 1 193 ? 31.940 18.073 -0.780 1.00 81.50 193 HIS A N 1
ATOM 1545 C CA . HIS A 1 193 ? 33.097 17.912 0.096 1.00 81.50 193 HIS A CA 1
ATOM 1546 C C . HIS A 1 193 ? 33.337 16.429 0.431 1.00 81.50 193 HIS A C 1
ATOM 1548 O O . HIS A 1 193 ? 32.367 15.698 0.666 1.00 81.50 193 HIS A O 1
ATOM 1554 N N . PRO A 1 194 ? 34.608 15.985 0.488 1.00 72.94 194 PRO A N 1
ATOM 1555 C CA . PRO A 1 194 ? 34.953 14.634 0.911 1.00 72.94 194 PRO A CA 1
ATOM 1556 C C . PRO A 1 194 ? 34.484 14.394 2.350 1.00 72.94 194 PRO A C 1
ATOM 1558 O O . PRO A 1 194 ? 34.557 15.288 3.197 1.00 72.94 194 PRO A O 1
ATOM 1561 N N . LYS A 1 195 ? 33.978 13.188 2.614 1.00 70.25 195 LYS A N 1
ATOM 1562 C CA . LYS A 1 195 ? 33.426 12.796 3.915 1.00 70.25 195 LYS A CA 1
ATOM 1563 C C . LYS A 1 195 ? 34.231 11.660 4.525 1.00 70.25 195 LYS A C 1
ATOM 1565 O O . LYS A 1 195 ? 34.628 10.752 3.796 1.00 70.25 195 LYS A O 1
ATOM 1570 N N . ASN A 1 196 ? 34.349 11.652 5.851 1.00 64.62 196 ASN A N 1
ATOM 1571 C CA . ASN A 1 196 ? 34.597 10.410 6.571 1.00 64.62 196 ASN A CA 1
ATOM 1572 C C . ASN A 1 196 ? 33.273 9.658 6.805 1.00 64.62 196 ASN A C 1
ATOM 1574 O O . ASN A 1 196 ? 32.234 10.297 6.989 1.00 64.62 196 ASN A O 1
ATOM 1578 N N . PRO A 1 197 ? 33.287 8.312 6.848 1.00 58.59 197 PRO A N 1
ATOM 1579 C CA . PRO A 1 197 ? 32.094 7.487 7.085 1.00 58.59 197 PRO A CA 1
ATOM 1580 C C . PRO A 1 197 ? 31.344 7.788 8.393 1.00 58.59 197 PRO A C 1
ATOM 1582 O O . PRO A 1 197 ? 30.178 7.433 8.524 1.00 58.59 197 PRO A O 1
ATOM 1585 N N . SER A 1 198 ? 32.006 8.439 9.353 1.00 59.91 198 SER A N 1
ATOM 1586 C CA . SER A 1 198 ? 31.473 8.728 10.690 1.00 59.91 198 SER A CA 1
ATOM 1587 C C . SER A 1 198 ? 30.825 10.113 10.822 1.00 59.91 198 SER A C 1
ATOM 1589 O O . SER A 1 198 ? 30.218 10.407 11.853 1.00 59.91 198 SER A O 1
ATOM 1591 N N . ASP A 1 199 ? 30.949 10.981 9.813 1.00 64.06 199 ASP A N 1
ATOM 1592 C CA . ASP A 1 199 ? 30.509 12.373 9.917 1.00 64.06 199 ASP A CA 1
ATOM 1593 C C . ASP A 1 199 ? 29.017 12.522 9.575 1.00 64.06 199 ASP A C 1
ATOM 1595 O O . ASP A 1 199 ? 28.588 12.324 8.437 1.00 64.06 199 ASP A O 1
ATOM 1599 N N . LYS A 1 200 ? 28.215 12.956 10.559 1.00 62.56 200 LYS A N 1
ATOM 1600 C CA . LYS A 1 200 ? 26.767 13.236 10.414 1.00 62.56 200 LYS A CA 1
ATOM 1601 C C . LYS A 1 200 ? 26.445 14.493 9.589 1.00 62.56 200 LYS A C 1
ATOM 1603 O O . LYS A 1 200 ? 25.284 14.848 9.413 1.00 62.56 200 LYS A O 1
ATOM 1608 N N . GLY A 1 201 ? 27.458 15.197 9.093 1.00 67.88 201 GLY A N 1
ATOM 1609 C CA . GLY A 1 201 ? 27.313 16.469 8.395 1.00 67.88 201 GLY A CA 1
ATOM 1610 C C . GLY A 1 201 ? 28.523 16.775 7.526 1.00 67.88 201 GLY A C 1
ATOM 1611 O O . GLY A 1 201 ? 29.505 16.041 7.515 1.00 67.88 201 GLY A O 1
ATOM 1612 N N . CYS A 1 202 ? 28.462 17.872 6.774 1.00 71.06 202 CYS A N 1
ATOM 1613 C CA . CYS A 1 202 ? 29.641 18.335 6.055 1.00 71.06 202 CYS A CA 1
ATOM 1614 C C . CYS A 1 202 ? 30.664 18.920 7.051 1.00 71.06 202 CYS A C 1
ATOM 1616 O O . CYS A 1 202 ? 30.306 19.862 7.763 1.00 71.06 202 CYS A O 1
ATOM 1618 N N . PRO A 1 203 ? 31.936 18.474 7.049 1.00 68.00 203 PRO A N 1
ATOM 1619 C CA . PRO A 1 203 ? 32.970 19.005 7.946 1.00 68.00 203 PRO A CA 1
ATOM 1620 C C . PRO A 1 203 ? 33.198 20.513 7.755 1.00 68.00 203 PRO A C 1
ATOM 1622 O O . PRO A 1 203 ? 33.460 21.236 8.709 1.00 68.00 203 PRO A O 1
ATOM 1625 N N . GLN A 1 204 ? 32.992 21.012 6.534 1.00 69.19 204 GLN A N 1
ATOM 1626 C CA . GLN A 1 204 ? 33.090 22.434 6.183 1.00 69.19 204 GLN A CA 1
ATOM 1627 C C . GLN A 1 204 ? 31.810 23.251 6.471 1.00 69.19 204 GLN A C 1
ATOM 1629 O O . GLN A 1 204 ? 31.706 24.388 6.023 1.00 69.19 204 GLN A O 1
ATOM 1634 N N . LYS A 1 205 ? 30.796 22.674 7.143 1.00 71.25 205 LYS A N 1
ATOM 1635 C CA . LYS A 1 205 ? 29.484 23.303 7.427 1.00 71.25 205 LYS A CA 1
ATOM 1636 C C . LYS A 1 205 ? 28.861 24.031 6.220 1.00 71.25 205 LYS A C 1
ATOM 1638 O O . LYS A 1 205 ? 28.275 25.103 6.354 1.00 71.25 205 LYS A O 1
ATOM 1643 N N . CYS A 1 206 ? 28.971 23.441 5.028 1.00 74.25 206 CYS A N 1
ATOM 1644 C CA . CYS A 1 206 ? 28.259 23.934 3.851 1.00 74.25 206 CYS A CA 1
ATOM 1645 C C . CYS A 1 206 ? 26.743 23.830 4.121 1.00 74.25 206 CYS A C 1
ATOM 1647 O O . CYS A 1 206 ? 26.272 22.781 4.553 1.00 74.25 206 CYS A O 1
ATOM 1649 N N . GLY A 1 207 ? 25.951 24.868 3.835 1.00 78.00 207 GLY A N 1
ATOM 1650 C CA . GLY A 1 207 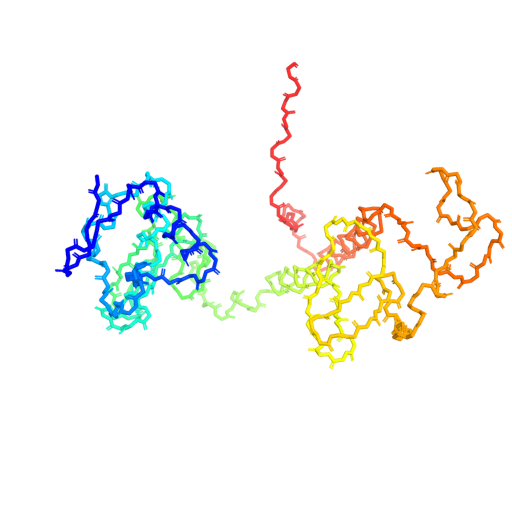? 24.479 24.827 3.948 1.00 78.00 207 GLY A CA 1
ATOM 1651 C C . GLY A 1 207 ? 23.781 23.943 2.898 1.00 78.00 207 GLY A C 1
ATOM 1652 O O . GLY A 1 207 ? 22.618 24.166 2.578 1.00 78.00 207 GLY A O 1
ATOM 1653 N N . LYS A 1 208 ? 24.503 22.986 2.302 1.00 84.56 208 LYS A N 1
ATOM 1654 C CA . LYS A 1 208 ? 24.044 22.111 1.217 1.00 84.56 208 LYS A CA 1
ATOM 1655 C C . LYS A 1 208 ? 23.684 20.730 1.755 1.00 84.56 208 LYS A C 1
ATOM 1657 O O . LYS A 1 208 ? 24.320 20.235 2.685 1.00 84.56 208 LYS A O 1
ATOM 1662 N N . CYS A 1 209 ? 22.699 20.081 1.137 1.00 85.75 209 CYS A N 1
ATOM 1663 C CA . CYS A 1 209 ? 22.278 18.746 1.557 1.00 85.75 209 CYS A CA 1
ATOM 1664 C C . CYS A 1 209 ? 23.314 17.677 1.198 1.00 85.75 209 CYS A C 1
ATOM 1666 O O . CYS A 1 209 ? 24.149 17.832 0.308 1.00 85.75 209 CYS A O 1
ATOM 1668 N N . LEU A 1 210 ? 23.245 16.545 1.885 1.00 83.25 210 LEU A N 1
ATOM 1669 C CA . LEU A 1 210 ? 24.115 15.409 1.625 1.00 83.25 210 LEU A CA 1
ATOM 1670 C C . LEU A 1 210 ? 23.527 14.531 0.516 1.00 83.25 210 LEU A C 1
ATOM 1672 O O . LEU A 1 210 ? 22.362 14.146 0.592 1.00 83.25 210 LEU A O 1
ATOM 1676 N N . LEU A 1 211 ? 24.332 14.191 -0.500 1.00 84.69 211 LEU A N 1
ATOM 1677 C CA . LEU A 1 211 ? 23.876 13.315 -1.589 1.00 84.69 211 LEU A CA 1
ATOM 1678 C C . LEU A 1 211 ? 23.590 11.892 -1.097 1.00 84.69 211 LEU A C 1
ATOM 1680 O O . LEU A 1 211 ? 22.627 11.271 -1.533 1.00 84.69 211 LEU A O 1
ATOM 1684 N N . TYR A 1 212 ? 24.397 11.415 -0.152 1.00 81.56 212 TYR A N 1
ATOM 1685 C CA . TYR A 1 212 ? 24.229 10.129 0.515 1.00 81.56 212 TYR A CA 1
ATOM 1686 C C . TYR A 1 212 ? 24.171 10.336 2.026 1.00 81.56 212 TYR A C 1
ATOM 1688 O O . TYR A 1 212 ? 25.013 11.052 2.589 1.00 81.56 212 TYR A O 1
ATOM 1696 N N . THR A 1 213 ? 23.177 9.707 2.645 1.00 73.69 213 THR A N 1
ATOM 1697 C CA . THR A 1 213 ? 22.972 9.576 4.091 1.00 73.69 213 THR A CA 1
ATOM 1698 C C . THR A 1 213 ? 22.491 8.159 4.381 1.00 73.69 213 THR A C 1
ATOM 1700 O O . THR A 1 213 ? 21.925 7.513 3.497 1.00 73.69 213 THR A O 1
ATOM 1703 N N . ASP A 1 214 ? 22.729 7.679 5.601 1.00 67.31 214 ASP A N 1
ATOM 1704 C CA . ASP A 1 214 ? 22.111 6.446 6.086 1.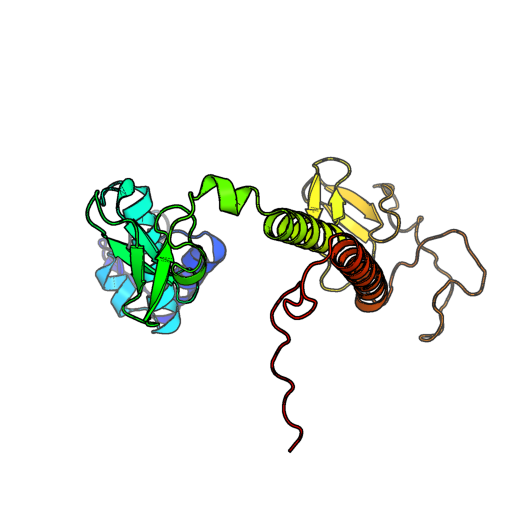00 67.31 214 ASP A CA 1
ATOM 1705 C C . ASP A 1 214 ? 20.617 6.722 6.301 1.00 67.31 214 ASP A C 1
ATOM 1707 O O . ASP A 1 214 ? 20.214 7.321 7.298 1.00 67.31 214 ASP A O 1
ATOM 1711 N N . THR A 1 215 ? 19.802 6.361 5.309 1.00 57.91 215 THR A N 1
ATOM 1712 C CA . THR A 1 215 ? 18.352 6.612 5.253 1.00 57.91 215 THR A CA 1
ATOM 1713 C C . THR A 1 215 ? 17.608 6.073 6.464 1.00 57.91 215 THR A C 1
ATOM 1715 O O . THR A 1 215 ? 16.572 6.623 6.828 1.00 57.91 215 THR A O 1
ATOM 1718 N N . LYS A 1 216 ? 18.155 5.046 7.120 1.00 61.28 216 LYS A N 1
ATOM 1719 C CA . LYS A 1 216 ? 17.556 4.446 8.310 1.00 61.28 216 LYS A CA 1
ATOM 1720 C C . LYS A 1 216 ? 17.592 5.399 9.500 1.00 61.28 216 LYS A C 1
ATOM 1722 O O . LYS A 1 216 ? 16.598 5.525 10.193 1.00 61.28 216 LYS A O 1
ATOM 1727 N N . GLN A 1 217 ? 18.678 6.146 9.698 1.00 59.03 217 GLN A N 1
ATOM 1728 C CA . GLN A 1 217 ? 18.843 6.956 10.911 1.00 59.03 217 GLN A CA 1
ATOM 1729 C C . GLN A 1 217 ? 17.861 8.132 10.992 1.00 59.03 217 GLN A C 1
ATOM 1731 O O . GLN A 1 217 ? 17.279 8.356 12.051 1.00 59.03 217 GLN A O 1
ATOM 1736 N N . ASP A 1 218 ? 17.646 8.858 9.892 1.00 56.72 218 ASP A N 1
ATOM 1737 C CA . ASP A 1 218 ? 16.741 10.018 9.880 1.00 56.72 218 ASP A CA 1
ATOM 1738 C C . ASP A 1 218 ? 15.262 9.594 9.934 1.00 56.72 218 ASP A C 1
ATOM 1740 O O . ASP A 1 218 ? 14.445 10.246 10.589 1.00 56.72 218 ASP A O 1
ATOM 1744 N N . GLU A 1 219 ? 14.907 8.489 9.269 1.00 61.72 219 GLU A N 1
ATOM 1745 C CA . GLU A 1 219 ? 13.552 7.929 9.312 1.00 61.72 219 GLU A CA 1
ATOM 1746 C C . GLU A 1 219 ? 13.241 7.327 10.687 1.00 61.72 219 GLU A C 1
ATOM 1748 O O . GLU A 1 219 ? 12.170 7.589 11.233 1.00 61.72 219 GLU A O 1
ATOM 1753 N N . ASP A 1 220 ? 14.187 6.598 11.285 1.00 65.19 220 ASP A N 1
ATOM 1754 C CA . ASP A 1 220 ? 14.036 5.992 12.609 1.00 65.19 220 ASP A CA 1
ATOM 1755 C C . ASP A 1 220 ? 13.915 7.050 13.714 1.00 65.19 220 ASP A C 1
ATOM 1757 O O . ASP A 1 220 ? 13.136 6.866 14.650 1.00 65.19 220 ASP A O 1
ATOM 1761 N N . LEU A 1 221 ? 14.631 8.177 13.600 1.00 64.88 221 LEU A N 1
ATOM 1762 C CA . LEU A 1 221 ? 14.498 9.310 14.523 1.00 64.88 221 LEU A CA 1
ATOM 1763 C C . LEU A 1 221 ? 13.103 9.941 14.442 1.00 64.88 221 LEU A C 1
ATOM 1765 O O . LEU A 1 221 ? 12.429 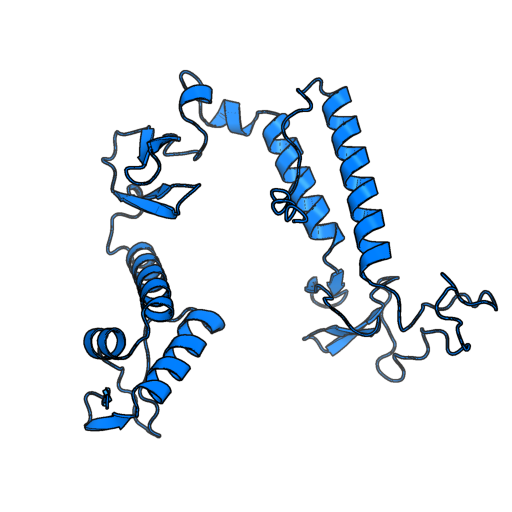10.050 15.464 1.00 64.88 221 LEU A O 1
ATOM 1769 N N . ALA A 1 222 ? 12.629 10.277 13.238 1.00 65.75 222 ALA A N 1
ATOM 1770 C CA . ALA A 1 222 ? 11.300 10.865 13.055 1.00 65.75 222 ALA A CA 1
ATOM 1771 C C . ALA A 1 222 ? 10.173 9.925 13.526 1.00 65.75 222 ALA A C 1
ATOM 1773 O O . ALA A 1 222 ? 9.178 10.364 14.099 1.00 65.75 222 ALA A O 1
ATOM 1774 N N . ILE A 1 223 ? 10.337 8.618 13.309 1.00 69.94 223 ILE A N 1
ATOM 1775 C CA . ILE A 1 223 ? 9.409 7.588 13.785 1.00 69.94 223 ILE A CA 1
ATOM 1776 C C . ILE A 1 223 ? 9.419 7.490 15.311 1.00 69.94 223 ILE A C 1
ATOM 1778 O O . ILE A 1 223 ? 8.357 7.370 15.922 1.00 69.94 223 ILE A O 1
ATOM 1782 N N . ARG A 1 224 ? 10.598 7.542 15.932 1.00 69.25 224 ARG A N 1
ATOM 1783 C CA . ARG A 1 224 ? 10.743 7.480 17.387 1.00 69.25 224 ARG A CA 1
ATOM 1784 C C . ARG A 1 224 ? 10.108 8.686 18.073 1.00 69.25 224 ARG A C 1
ATOM 1786 O O . ARG A 1 224 ? 9.386 8.503 19.047 1.00 69.25 224 ARG A O 1
ATOM 1793 N N . ASP A 1 225 ? 10.306 9.884 17.532 1.00 73.69 225 ASP A N 1
ATOM 1794 C CA . ASP A 1 225 ? 9.690 11.100 18.068 1.00 73.69 225 ASP A CA 1
ATOM 1795 C C . ASP A 1 225 ? 8.157 11.023 17.990 1.00 73.69 225 ASP A C 1
ATOM 1797 O O . ASP A 1 225 ? 7.470 11.320 18.968 1.00 73.69 225 ASP A O 1
ATOM 1801 N N . LEU A 1 226 ? 7.616 10.514 16.875 1.00 74.62 226 LEU A N 1
ATOM 1802 C CA . LEU A 1 226 ? 6.182 10.246 16.742 1.00 74.62 226 LEU A CA 1
ATOM 1803 C C . LEU A 1 226 ? 5.701 9.189 17.751 1.00 74.62 226 LEU A C 1
ATOM 1805 O O . LEU A 1 226 ? 4.654 9.377 18.369 1.00 74.62 226 LEU A O 1
ATOM 1809 N N . GLN A 1 227 ? 6.438 8.085 17.945 1.00 71.94 227 GLN A N 1
ATOM 1810 C CA . GLN A 1 227 ? 6.124 7.058 18.959 1.00 71.94 227 GLN A CA 1
ATOM 1811 C C . GLN A 1 227 ? 6.048 7.639 20.371 1.00 71.94 227 GLN A C 1
ATOM 1813 O O . GLN A 1 227 ? 5.164 7.270 21.148 1.00 71.94 227 GLN A O 1
ATOM 1818 N N . ASP A 1 228 ? 6.964 8.537 20.710 1.00 76.94 228 ASP A N 1
ATOM 1819 C CA . ASP A 1 228 ? 7.022 9.139 22.035 1.00 76.94 228 ASP A CA 1
ATOM 1820 C C . ASP A 1 228 ? 5.926 10.207 22.222 1.00 76.94 228 ASP A C 1
ATOM 1822 O O . ASP A 1 228 ? 5.335 10.282 23.300 1.00 76.94 228 ASP A O 1
ATOM 1826 N N . GLU A 1 229 ? 5.568 10.967 21.178 1.00 78.06 229 GLU A N 1
ATOM 1827 C CA . GLU A 1 229 ? 4.407 11.875 21.181 1.00 78.06 229 GLU A CA 1
ATOM 1828 C C . GLU A 1 229 ? 3.088 11.109 21.367 1.00 78.06 229 GLU A C 1
ATOM 1830 O O . GLU A 1 229 ? 2.258 11.481 22.199 1.00 78.06 229 GLU A O 1
ATOM 1835 N N . ALA A 1 230 ? 2.910 9.999 20.650 1.00 72.06 230 ALA A N 1
ATOM 1836 C CA . ALA A 1 230 ? 1.709 9.176 20.750 1.00 72.06 230 ALA A CA 1
ATOM 1837 C C . ALA A 1 230 ? 1.554 8.525 22.125 1.00 72.06 230 ALA A C 1
ATOM 1839 O O . ALA A 1 230 ? 0.452 8.509 22.673 1.00 72.06 230 ALA A O 1
ATOM 1840 N N . ARG A 1 231 ? 2.657 8.051 22.722 1.00 74.50 231 ARG A N 1
ATOM 1841 C CA . ARG A 1 231 ? 2.658 7.541 24.101 1.00 74.50 231 ARG A CA 1
ATOM 1842 C C . ARG A 1 231 ? 2.292 8.617 25.119 1.00 74.50 231 ARG A C 1
ATOM 1844 O O . ARG A 1 231 ? 1.523 8.340 26.035 1.00 74.50 231 ARG A O 1
ATOM 1851 N N . LYS A 1 232 ? 2.790 9.846 24.951 1.00 78.81 232 LYS A N 1
ATOM 1852 C CA . LYS A 1 232 ? 2.422 10.974 25.822 1.00 78.81 232 LYS A CA 1
ATOM 1853 C C . LYS A 1 232 ? 0.937 11.309 25.717 1.00 78.81 232 LYS A C 1
ATOM 1855 O O . LYS A 1 232 ? 0.269 11.307 26.744 1.00 78.81 232 LYS A O 1
ATOM 1860 N N . ARG A 1 233 ? 0.409 11.489 24.500 1.00 76.12 233 ARG A N 1
ATOM 1861 C CA . ARG A 1 233 ? -1.025 11.759 24.281 1.00 76.12 233 ARG A CA 1
ATOM 1862 C C . ARG A 1 233 ? -1.912 10.653 24.847 1.00 76.12 233 ARG A C 1
ATOM 1864 O O . ARG A 1 233 ? -2.919 10.933 25.481 1.00 76.12 233 ARG A O 1
ATOM 1871 N N . ARG A 1 234 ? -1.507 9.390 24.692 1.00 70.69 234 ARG A N 1
ATOM 1872 C CA . ARG A 1 234 ? -2.236 8.248 25.254 1.00 70.69 234 ARG A CA 1
ATOM 1873 C C . ARG A 1 234 ? -2.284 8.272 26.783 1.00 70.69 234 ARG A C 1
ATOM 1875 O O . ARG A 1 234 ? -3.333 8.000 27.361 1.00 70.69 234 ARG A O 1
ATOM 1882 N N . ARG A 1 235 ? -1.163 8.620 27.425 1.00 75.75 235 ARG A N 1
ATOM 1883 C CA . ARG A 1 235 ? -1.077 8.779 28.882 1.00 75.75 235 ARG A CA 1
ATOM 1884 C C . ARG A 1 235 ? -1.912 9.964 29.376 1.00 75.75 235 ARG A C 1
ATOM 1886 O O . ARG A 1 235 ? -2.524 9.858 30.431 1.00 75.75 235 ARG A O 1
ATOM 1893 N N . GLU A 1 236 ? -1.949 11.063 28.627 1.00 78.25 236 GLU A N 1
ATOM 1894 C CA . GLU A 1 236 ? -2.778 12.240 28.930 1.00 78.25 236 GLU A CA 1
ATOM 1895 C C . GLU A 1 236 ? -4.280 11.945 28.804 1.00 78.25 236 GLU A C 1
ATOM 1897 O O . GLU A 1 236 ? -5.066 12.418 29.620 1.00 78.25 236 GLU A O 1
ATOM 1902 N N . GLU A 1 237 ? -4.675 11.122 27.829 1.00 73.38 237 GLU A N 1
ATOM 1903 C CA . GLU A 1 237 ? -6.065 10.693 27.625 1.00 73.38 237 GLU A CA 1
ATOM 1904 C C . GLU A 1 237 ? -6.470 9.492 28.516 1.00 73.38 237 GLU A C 1
ATOM 1906 O O . GLU A 1 237 ? -7.635 9.098 28.525 1.00 73.38 237 GLU A O 1
ATOM 1911 N N . GLY A 1 238 ? -5.543 8.947 29.320 1.00 66.50 238 GLY A N 1
ATOM 1912 C CA . GLY A 1 238 ? -5.828 7.964 30.374 1.00 66.50 238 GLY A CA 1
ATOM 1913 C C . GLY A 1 238 ? -6.003 6.508 29.920 1.00 66.50 238 GLY A C 1
ATOM 1914 O O . GLY A 1 238 ? -6.595 5.723 30.658 1.00 66.50 238 GLY A O 1
ATOM 1915 N N . PHE A 1 239 ? -5.509 6.126 28.737 1.00 65.81 239 PHE A N 1
ATOM 1916 C CA . PHE A 1 239 ? -5.629 4.748 28.229 1.00 65.81 239 PHE A CA 1
ATOM 1917 C C . PHE A 1 239 ? -4.513 3.812 28.734 1.00 65.81 239 PHE A C 1
ATOM 1919 O O . PHE A 1 239 ? -3.393 4.251 28.997 1.00 65.81 239 PHE A O 1
ATOM 1926 N N . GLU A 1 240 ? -4.798 2.506 28.815 1.00 57.97 240 GLU A N 1
ATOM 1927 C CA . GLU A 1 240 ? -3.847 1.462 29.243 1.00 57.97 240 GLU A CA 1
ATOM 1928 C C . GLU A 1 240 ? -2.667 1.293 28.268 1.00 57.97 240 GLU A C 1
ATOM 1930 O O . GLU A 1 240 ? -2.873 1.126 27.071 1.00 57.97 240 GLU A O 1
ATOM 1935 N N . ASP A 1 241 ? -1.424 1.265 28.764 1.00 55.69 241 ASP A N 1
ATOM 1936 C CA . ASP A 1 241 ? -0.185 1.325 27.957 1.00 55.69 241 ASP A CA 1
ATOM 1937 C C . ASP A 1 241 ? 0.119 0.052 27.115 1.00 55.69 241 ASP A C 1
ATOM 1939 O O . ASP A 1 241 ? 1.023 0.065 26.279 1.00 55.69 241 ASP A O 1
ATOM 1943 N N . ASP A 1 242 ? -0.636 -1.042 27.287 1.00 51.22 242 ASP A N 1
ATOM 1944 C CA . ASP A 1 242 ? -0.286 -2.377 26.760 1.00 51.22 242 ASP A CA 1
ATOM 1945 C C . ASP A 1 242 ? -0.492 -2.559 25.241 1.00 51.22 242 ASP A C 1
ATOM 1947 O O . ASP A 1 242 ? 0.161 -3.397 24.613 1.00 51.22 242 ASP A O 1
ATOM 1951 N N . LYS A 1 243 ? -1.349 -1.755 24.592 1.00 54.34 243 LYS A N 1
ATOM 1952 C CA . LYS A 1 243 ? -1.529 -1.827 23.125 1.00 54.34 243 LYS A CA 1
ATOM 1953 C C . LYS A 1 243 ? -0.448 -0.999 22.414 1.00 54.34 243 LYS A C 1
ATOM 1955 O O . LYS A 1 243 ? -0.614 0.197 22.200 1.00 54.34 243 LYS A O 1
ATOM 1960 N N . LEU A 1 244 ? 0.688 -1.612 22.079 1.00 53.91 244 LEU A N 1
ATOM 1961 C CA . LEU A 1 244 ? 1.759 -0.965 21.307 1.00 53.91 244 LEU A CA 1
ATOM 1962 C C . LEU A 1 244 ? 1.266 -0.544 19.912 1.00 53.91 244 LEU A C 1
ATOM 1964 O O . LEU A 1 244 ? 0.725 -1.356 19.165 1.00 53.91 244 LEU A O 1
ATOM 1968 N N . PHE A 1 245 ? 1.515 0.710 19.532 1.00 53.25 245 PHE A N 1
ATOM 1969 C CA . PHE A 1 245 ? 1.252 1.181 18.175 1.00 53.25 245 PHE A CA 1
ATOM 1970 C C . PHE A 1 245 ? 2.371 0.764 17.207 1.00 53.25 245 PHE A C 1
ATOM 1972 O O . PHE A 1 245 ? 3.549 1.037 17.451 1.00 53.25 245 PHE A O 1
ATOM 1979 N N . GLY A 1 246 ? 2.004 0.155 16.078 1.00 46.00 246 GLY A N 1
ATOM 1980 C CA . GLY A 1 246 ? 2.927 -0.221 15.002 1.00 46.00 246 GLY A CA 1
ATOM 1981 C C . GLY A 1 246 ? 2.764 -1.668 14.537 1.00 46.00 246 GLY A C 1
ATOM 1982 O O . GLY A 1 246 ? 1.984 -2.434 15.095 1.00 46.00 246 GLY A O 1
ATOM 1983 N N . ALA A 1 247 ? 3.507 -2.046 13.492 1.00 33.31 247 ALA A N 1
ATOM 1984 C CA . ALA A 1 247 ? 3.566 -3.438 13.051 1.00 33.31 247 ALA A CA 1
ATOM 1985 C C . ALA A 1 247 ? 4.052 -4.333 14.209 1.00 33.31 247 ALA A C 1
ATOM 1987 O O . ALA A 1 247 ? 4.951 -3.908 14.946 1.00 33.31 247 ALA A O 1
ATOM 1988 N N . PRO A 1 248 ? 3.500 -5.552 14.377 1.00 36.75 248 PRO A N 1
ATOM 1989 C CA . PRO A 1 248 ? 3.968 -6.479 15.399 1.00 36.75 248 PRO A CA 1
ATOM 1990 C C . PRO A 1 248 ? 5.485 -6.624 15.283 1.00 36.75 248 PRO A C 1
ATOM 1992 O O . PRO A 1 248 ? 6.015 -6.809 14.183 1.00 36.75 248 PRO A O 1
ATOM 1995 N N . GLN A 1 249 ? 6.194 -6.482 16.409 1.00 33.25 249 GLN A N 1
ATOM 1996 C CA . GLN A 1 249 ? 7.643 -6.658 16.416 1.00 33.25 249 GLN A CA 1
ATOM 1997 C C . GLN A 1 249 ? 7.942 -8.042 15.847 1.00 33.25 249 GLN A C 1
ATOM 1999 O O . GLN A 1 249 ? 7.401 -9.042 16.324 1.00 33.25 249 GLN A O 1
ATOM 2004 N N . SER A 1 250 ? 8.784 -8.098 14.814 1.00 30.84 250 SER A N 1
ATOM 2005 C CA . SER A 1 250 ? 9.240 -9.373 14.278 1.00 30.84 250 SER A CA 1
ATOM 2006 C C . SER A 1 250 ? 9.820 -10.194 15.433 1.00 30.84 250 SER A C 1
ATOM 2008 O O . SER A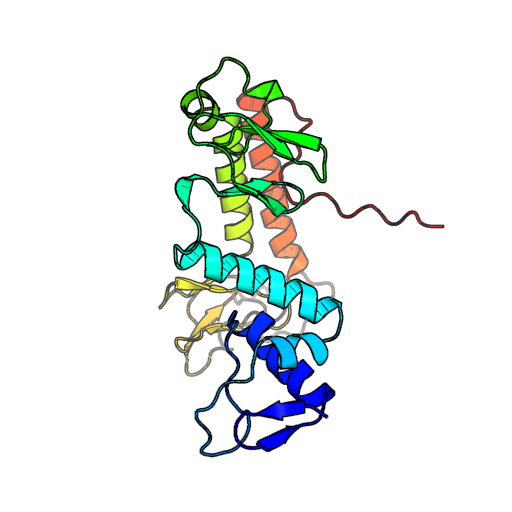 1 250 ? 10.581 -9.651 16.246 1.00 30.84 250 SER A O 1
ATOM 2010 N N . PRO A 1 251 ? 9.431 -11.476 15.575 1.00 31.52 251 PRO A N 1
ATOM 2011 C CA . PRO A 1 251 ? 9.853 -12.278 16.709 1.00 31.52 251 PRO A CA 1
ATOM 2012 C C . PRO A 1 251 ? 11.376 -12.263 16.763 1.00 31.52 251 PRO A C 1
ATOM 2014 O O . PRO A 1 251 ? 12.050 -12.633 15.797 1.00 31.52 251 PRO A O 1
ATOM 2017 N N . LYS A 1 252 ? 11.922 -11.771 17.884 1.00 33.75 252 LYS A N 1
ATOM 2018 C CA . LYS A 1 252 ? 13.366 -11.737 18.117 1.00 33.75 252 LYS A CA 1
ATOM 2019 C C . LYS A 1 252 ? 13.879 -13.155 17.899 1.00 33.75 252 LYS A C 1
ATOM 2021 O O . LYS A 1 252 ? 13.531 -14.052 18.667 1.00 33.75 252 LYS A O 1
ATOM 2026 N N . ARG A 1 253 ? 14.683 -13.363 16.848 1.00 35.41 253 ARG A N 1
ATOM 2027 C CA . ARG A 1 253 ? 15.392 -14.629 16.646 1.00 35.41 253 ARG A CA 1
ATOM 2028 C C . ARG A 1 253 ? 16.143 -14.914 17.939 1.00 35.41 253 ARG A C 1
ATOM 2030 O O . ARG A 1 253 ? 17.041 -14.156 18.307 1.00 35.41 253 ARG A O 1
ATOM 2037 N N . ARG A 1 254 ? 15.731 -15.966 18.650 1.00 35.03 254 ARG A N 1
ATOM 2038 C CA . ARG A 1 254 ? 16.495 -16.483 19.781 1.00 35.03 254 ARG A CA 1
ATOM 2039 C C . ARG A 1 254 ? 17.879 -16.804 19.230 1.00 35.03 254 ARG A C 1
ATOM 2041 O O . ARG A 1 254 ? 17.997 -17.581 18.286 1.00 35.03 254 ARG A O 1
ATOM 2048 N N . LYS A 1 255 ? 18.897 -16.116 19.748 1.00 39.69 255 LYS A N 1
ATOM 2049 C CA . LYS A 1 255 ? 20.283 -16.522 19.537 1.00 39.69 255 LYS A CA 1
ATOM 2050 C C . LYS A 1 255 ? 20.414 -17.877 20.232 1.00 39.69 255 LYS A C 1
ATOM 2052 O O . LYS A 1 255 ? 20.356 -17.911 21.458 1.00 39.69 255 LYS A O 1
ATOM 2057 N N . ASN A 1 256 ? 20.460 -18.946 19.443 1.00 39.59 256 ASN A N 1
ATOM 2058 C CA . ASN A 1 256 ? 21.075 -20.198 19.871 1.00 39.59 256 ASN A CA 1
ATOM 2059 C C . ASN A 1 256 ? 22.587 -20.044 19.738 1.00 39.59 256 ASN A C 1
ATOM 2061 O O . ASN A 1 256 ? 23.006 -19.414 18.737 1.00 39.59 256 ASN A O 1
#

Secondary structure (DSSP, 8-state):
-EE-TT--EE-HHHHHHHHHHIIIII-----B-SSTT--PBPPHHHHHHHS-HHHHHHHHHHHHHHHHHTTSS-TTTEEE-TTT--EEE--TT--EEE-TTT--EEETTT--BHHHHTTS-HHHHHT-HHHHHHHHHHHHHHHHH-EE-TTT--EE---SS-SEEE-TTS-EEETTT-PBPPSS-TTTTB--S---TT-SS-TT--SSBPS---HHHHHHHHHHHHHHHHHHHHHHTT--TTS--SSPPPP-----